Protein AF-A0A950X686-F1 (afdb_monomer_lite)

Sequence (225 aa):
MSQPPNKNPIYPCVETGLWTSIPKPPPKGDLLFTLKAIDSEQSKQVKSANRLTFHAVGCSGRYEQYPDVQQPGPLVARALQSQVTNPAIFGGYASAESASFLYHLGDIVYKEESENVSAAAADPRGKDQAAMYDSQFYQQYASYEREIFSIPGNHDCKFSKNPERSGIDHYLINFCDSNRRISPDNRSNTTRKTMVQPYPYWTLETPVAYFVGLDTNDVNGGLLD

pLDDT: mean 82.69, std 19.79, range [32.47, 98.69]

Foldseek 3Di:
DDDDPDPDPPPPLDPFPDFFDQPDDFDPDALEDECCVVPVPLLVVCQVVVHAAAAEEELLADDPPDPDDDRPNLVVLVVLQVCQVPVPPPPHDPPGHHHQAYEYEAPQHAQDDDPPPPPVPDDPVSQALLLRCQVSPCVSNLSRPHYYAYAHALRQRAQDPRLRNGSSNVCCQQAQDCDFDCGPSNPDHHPHTGHNRSHSWGWYDGSNDIDTHDHQSTNDDRDDD

Secondary structure (DSSP, 8-state):
-PPPPP-----S---TT-B---SSPPPSS--EEEHHHH-HHHHHHHHHHT----EEE-S-SPPTT--SS--HHHHHHHHHHHHHH-TTGGG--TT----SEEEE-S--S-----TTS-TTS--GGGG-HHHHHIIIIIITTTT--SEEEE---TTTS---SSGGG-HHHHHHHHHB-SS----TT-SS-SSPPPPB-SSSSEEEE-SS-EEEE----BSSS----

Radius of gyration: 19.1 Å; chains: 1; bounding box: 43×45×64 Å

Structure (mmCIF, N/CA/C/O backbone):
data_AF-A0A950X686-F1
#
_entry.id   AF-A0A950X686-F1
#
loop_
_atom_site.group_PDB
_atom_site.id
_atom_site.type_symbol
_atom_site.label_atom_id
_atom_site.label_alt_id
_atom_site.label_comp_id
_atom_site.label_asym_id
_atom_site.label_entity_id
_atom_site.label_seq_id
_atom_site.pdbx_PDB_ins_code
_atom_site.Cartn_x
_atom_site.Cartn_y
_atom_site.Cartn_z
_atom_site.occupancy
_atom_site.B_iso_or_equiv
_atom_site.auth_seq_id
_atom_site.auth_comp_id
_atom_site.auth_asym_id
_atom_site.auth_atom_id
_atom_site.pdbx_PDB_model_num
ATOM 1 N N . MET A 1 1 ? -27.422 17.295 -42.901 1.00 39.41 1 MET A N 1
ATOM 2 C CA . MET A 1 1 ? -26.151 16.585 -43.151 1.00 39.41 1 MET A CA 1
ATOM 3 C C . MET A 1 1 ? -25.555 16.258 -41.795 1.00 39.41 1 MET A C 1
ATOM 5 O O . MET A 1 1 ? -25.111 17.166 -41.107 1.00 39.41 1 MET A O 1
ATOM 9 N N . SER A 1 2 ? -25.687 15.010 -41.349 1.00 37.84 2 SER A N 1
ATOM 10 C CA . SER A 1 2 ? -25.135 14.544 -40.075 1.00 37.84 2 SER A CA 1
ATOM 11 C C . SER A 1 2 ? -23.617 14.463 -40.190 1.00 37.84 2 SER A C 1
ATOM 13 O O . SER A 1 2 ? -23.113 13.813 -41.107 1.00 37.84 2 SER A O 1
ATOM 15 N N . GLN A 1 3 ? -22.893 15.117 -39.283 1.00 32.47 3 GLN A N 1
ATOM 16 C CA . GLN A 1 3 ? -21.462 14.864 -39.154 1.00 32.47 3 GLN A CA 1
ATOM 17 C C . GLN A 1 3 ? -21.242 13.390 -38.780 1.00 32.47 3 GLN A C 1
ATOM 19 O O . GLN A 1 3 ? -22.032 12.845 -38.002 1.00 32.47 3 GLN A O 1
ATOM 24 N N . PRO A 1 4 ? -20.222 12.722 -39.344 1.00 37.06 4 PRO A N 1
ATOM 25 C CA . PRO A 1 4 ? -19.895 11.365 -38.939 1.00 37.06 4 PRO A CA 1
ATOM 26 C C . PRO A 1 4 ? -19.499 11.352 -37.453 1.00 37.06 4 PRO A C 1
ATOM 28 O O . PRO A 1 4 ? -18.949 12.342 -36.963 1.00 37.06 4 PRO A O 1
ATOM 31 N N . PRO A 1 5 ? -19.772 10.252 -36.729 1.00 43.62 5 PRO A N 1
ATOM 32 C CA . PRO A 1 5 ? -19.370 10.125 -35.338 1.00 43.62 5 PRO A CA 1
ATOM 33 C C . PRO A 1 5 ? -17.856 10.307 -35.248 1.00 43.62 5 PRO A C 1
ATOM 35 O O . PRO A 1 5 ? -17.091 9.667 -35.975 1.00 43.62 5 PRO A O 1
ATOM 38 N N . ASN A 1 6 ? -17.450 11.230 -34.379 1.00 39.50 6 ASN A N 1
ATOM 39 C CA . ASN A 1 6 ? -16.058 11.507 -34.076 1.00 39.50 6 ASN A CA 1
ATOM 40 C C . ASN A 1 6 ? -15.404 10.173 -33.688 1.00 39.50 6 ASN A C 1
ATOM 42 O O . ASN A 1 6 ? -15.853 9.523 -32.742 1.00 39.50 6 ASN A O 1
ATOM 46 N N . LYS A 1 7 ? -14.408 9.714 -34.456 1.00 40.38 7 LYS A N 1
ATOM 47 C CA . LYS A 1 7 ? -13.617 8.541 -34.072 1.00 40.38 7 LYS A CA 1
ATOM 48 C C . LYS A 1 7 ? -13.007 8.879 -32.718 1.00 40.38 7 LYS A C 1
ATOM 50 O O . LYS A 1 7 ? -12.183 9.788 -32.653 1.00 40.38 7 LYS A O 1
ATOM 55 N N . ASN A 1 8 ? -13.434 8.190 -31.658 1.00 37.62 8 ASN A N 1
ATOM 56 C CA . ASN A 1 8 ? -12.746 8.255 -30.373 1.00 37.62 8 ASN A CA 1
ATOM 57 C C . ASN A 1 8 ? -11.248 8.086 -30.656 1.00 37.62 8 ASN A C 1
ATOM 59 O O . ASN A 1 8 ? -10.892 7.121 -31.347 1.00 37.62 8 ASN A O 1
ATOM 63 N N . PRO A 1 9 ? -10.378 9.006 -30.205 1.00 40.19 9 PRO A N 1
ATOM 64 C CA . PRO A 1 9 ? -8.954 8.757 -30.280 1.00 40.19 9 PRO A CA 1
ATOM 65 C C . PRO A 1 9 ? -8.718 7.448 -29.533 1.00 40.19 9 PRO A C 1
ATOM 67 O O . PRO A 1 9 ? -9.099 7.305 -28.372 1.00 40.19 9 PRO A O 1
ATOM 70 N N . ILE A 1 10 ? -8.184 6.454 -30.239 1.00 40.75 10 ILE A N 1
ATOM 71 C CA . ILE A 1 10 ? -7.703 5.228 -29.619 1.00 40.75 10 ILE A CA 1
ATOM 72 C C . ILE A 1 10 ? -6.577 5.689 -28.700 1.00 40.75 10 ILE A C 1
ATOM 74 O O . ILE A 1 10 ? -5.489 6.019 -29.169 1.00 40.75 10 ILE A O 1
ATOM 78 N N . TYR A 1 11 ? -6.869 5.812 -27.407 1.00 41.03 11 TYR A N 1
ATOM 79 C CA . TYR A 1 11 ? -5.845 6.024 -26.400 1.00 41.03 11 TYR A CA 1
ATOM 80 C C . TYR A 1 11 ? -4.932 4.793 -26.459 1.00 41.03 11 TYR A C 1
ATOM 82 O O . TYR A 1 11 ? -5.431 3.681 -26.284 1.00 41.03 11 TYR A O 1
ATOM 90 N N . PRO A 1 12 ? -3.625 4.938 -26.730 1.00 44.41 12 PRO A N 1
ATOM 91 C CA . PRO A 1 12 ? -2.717 3.806 -26.913 1.00 44.41 12 PRO A CA 1
ATOM 92 C C . PRO A 1 12 ? -2.404 3.048 -25.608 1.00 44.41 12 PRO A C 1
ATOM 94 O O . PRO A 1 12 ? -1.431 2.309 -25.554 1.00 44.41 12 PRO A O 1
ATOM 97 N N . CYS A 1 13 ? -3.224 3.179 -24.562 1.00 47.94 13 CYS A N 1
ATOM 98 C CA . CYS A 1 13 ? -3.052 2.488 -23.284 1.00 47.94 13 CYS A CA 1
ATOM 99 C C . CYS A 1 13 ? -3.442 1.002 -23.330 1.00 47.94 13 CYS A C 1
ATOM 101 O O . CYS A 1 13 ? -3.826 0.459 -22.307 1.00 47.94 13 CYS A O 1
ATOM 103 N N . VAL A 1 14 ? -3.407 0.329 -24.478 1.00 47.22 14 VAL A N 1
ATOM 104 C CA . VAL A 1 14 ? -3.880 -1.060 -24.585 1.00 47.22 14 VAL A CA 1
ATOM 105 C C . VAL A 1 14 ? -2.758 -1.977 -25.038 1.00 47.22 14 VAL A C 1
ATOM 107 O O . VAL A 1 14 ? -2.761 -2.533 -26.131 1.00 47.22 14 VAL A O 1
ATOM 110 N N . GLU A 1 15 ? -1.799 -2.166 -24.138 1.00 53.25 15 GLU A N 1
ATOM 111 C CA . GLU A 1 15 ? -0.989 -3.383 -24.101 1.00 53.25 15 GLU A CA 1
ATOM 112 C C . GLU A 1 15 ? -1.852 -4.536 -23.564 1.00 53.25 15 GLU A C 1
ATOM 114 O O . GLU A 1 15 ? -1.661 -5.000 -22.448 1.00 53.25 15 GLU A O 1
ATOM 119 N N . THR A 1 16 ? -2.887 -4.953 -24.293 1.00 53.47 16 THR A N 1
ATOM 120 C CA . THR A 1 16 ? -3.782 -6.003 -23.786 1.00 53.47 16 THR A CA 1
ATOM 121 C C . THR A 1 16 ? -3.135 -7.377 -23.863 1.00 53.47 16 THR A C 1
ATOM 123 O O . THR A 1 16 ? -2.659 -7.756 -24.936 1.00 53.47 16 THR A O 1
ATOM 126 N N . GLY A 1 17 ? -3.188 -8.145 -22.772 1.00 55.50 17 GLY A N 1
ATOM 127 C CA . GLY A 1 17 ? -2.816 -9.561 -22.762 1.00 55.50 17 GLY A CA 1
ATOM 128 C C . GLY A 1 17 ? -1.312 -9.848 -22.767 1.00 55.50 17 GLY A C 1
ATOM 129 O O . GLY A 1 17 ? -0.909 -10.946 -23.161 1.00 55.50 17 GLY A O 1
ATOM 130 N N . LEU A 1 18 ? -0.465 -8.899 -22.347 1.00 64.38 18 LEU A N 1
ATOM 131 C CA . LEU A 1 18 ? 0.927 -9.228 -22.029 1.00 64.38 18 LEU A CA 1
ATOM 132 C C . LEU A 1 18 ? 1.006 -9.684 -20.574 1.00 64.38 18 LEU A C 1
ATOM 134 O O . LEU A 1 18 ? 0.896 -8.893 -19.638 1.00 64.38 18 LEU A O 1
ATOM 138 N N . TRP A 1 19 ? 1.251 -10.978 -20.407 1.00 73.81 19 TRP A N 1
ATOM 139 C CA . TRP A 1 19 ? 1.585 -11.554 -19.117 1.00 73.81 19 TRP A CA 1
ATOM 140 C C . TRP A 1 19 ? 2.972 -11.089 -18.673 1.00 73.81 19 TRP A C 1
ATOM 142 O O . TRP A 1 19 ? 3.959 -11.304 -19.387 1.00 73.81 19 TRP A O 1
ATOM 152 N N . THR A 1 20 ? 3.068 -10.516 -17.473 1.00 73.44 20 THR A N 1
ATOM 153 C CA . THR A 1 20 ? 4.362 -10.226 -16.852 1.00 73.44 20 THR A CA 1
ATOM 154 C C . THR A 1 20 ? 4.625 -11.148 -15.672 1.00 73.44 20 THR A C 1
ATOM 156 O O . THR A 1 20 ? 3.953 -11.105 -14.642 1.00 73.44 20 THR A O 1
ATOM 159 N N . SER A 1 21 ? 5.656 -11.981 -15.818 1.00 80.81 21 SER A N 1
ATOM 160 C CA . SER A 1 21 ? 6.122 -12.854 -14.745 1.00 80.81 21 SER A CA 1
ATOM 161 C C . SER A 1 21 ? 6.750 -12.047 -13.612 1.00 80.81 21 SER A C 1
ATOM 163 O O . SER A 1 21 ? 7.621 -11.207 -13.843 1.00 80.81 21 SER A O 1
ATOM 165 N N . ILE A 1 22 ? 6.387 -12.380 -12.373 1.00 88.12 22 ILE A N 1
ATOM 166 C CA . ILE A 1 22 ? 7.065 -11.858 -11.185 1.00 88.12 22 ILE A CA 1
ATOM 167 C C . ILE A 1 22 ? 8.494 -12.440 -11.155 1.00 88.12 22 ILE A C 1
ATOM 169 O O . ILE A 1 22 ? 8.662 -13.658 -11.266 1.00 88.12 22 ILE A O 1
ATOM 173 N N . PRO A 1 23 ? 9.546 -11.616 -10.992 1.00 86.94 23 PRO A N 1
ATOM 174 C CA . PRO A 1 23 ? 10.940 -12.032 -11.199 1.00 86.94 23 PRO A CA 1
ATOM 175 C C . PRO A 1 23 ? 11.487 -13.009 -10.145 1.00 86.94 23 PRO A C 1
ATOM 177 O O . PRO A 1 23 ? 12.608 -13.503 -10.274 1.00 86.94 23 PRO A O 1
ATOM 180 N N . LYS A 1 24 ? 10.724 -13.296 -9.088 1.00 87.94 24 LYS A N 1
ATOM 181 C CA . LYS A 1 24 ? 11.083 -14.225 -8.008 1.00 87.94 24 LYS A CA 1
ATOM 182 C C . LYS A 1 24 ? 9.877 -15.104 -7.706 1.00 87.94 24 LYS A C 1
ATOM 184 O O . LYS A 1 24 ? 8.785 -14.551 -7.679 1.00 87.94 24 LYS A O 1
ATOM 189 N N . PRO A 1 25 ? 10.032 -16.413 -7.444 1.00 90.75 25 PRO A N 1
ATOM 190 C CA . PRO A 1 25 ? 8.908 -17.256 -7.044 1.00 90.75 25 PRO A CA 1
ATOM 191 C C . PRO A 1 25 ? 8.329 -16.801 -5.693 1.00 90.75 25 PRO A C 1
ATOM 193 O O . PRO A 1 25 ? 9.053 -16.178 -4.907 1.00 90.75 25 PRO A O 1
ATOM 196 N N . PRO A 1 26 ? 7.062 -17.137 -5.390 1.00 91.62 26 PRO A N 1
ATOM 197 C CA . PRO A 1 26 ? 6.498 -16.882 -4.073 1.00 91.62 26 PRO A CA 1
ATOM 198 C C . PRO A 1 26 ? 7.310 -17.606 -2.987 1.00 91.62 26 PRO A C 1
ATOM 200 O O . PRO A 1 26 ? 7.854 -18.694 -3.234 1.00 91.62 26 PRO A O 1
ATOM 203 N N . PRO A 1 27 ? 7.415 -17.030 -1.776 1.00 91.62 27 PRO A N 1
ATOM 204 C CA . PRO A 1 27 ? 8.026 -17.724 -0.652 1.00 91.62 27 PRO A CA 1
ATOM 205 C C . PRO A 1 27 ? 7.258 -19.013 -0.329 1.00 91.62 27 PRO A C 1
ATOM 207 O O . PRO A 1 27 ? 6.072 -19.155 -0.621 1.00 91.62 27 PRO A O 1
ATOM 210 N N . LYS A 1 28 ? 7.947 -19.980 0.284 1.00 90.50 28 LYS A N 1
ATOM 211 C CA . LYS A 1 28 ? 7.307 -21.221 0.740 1.00 90.50 28 LYS A CA 1
ATOM 212 C C . LYS A 1 28 ? 6.419 -20.934 1.955 1.00 90.50 28 LYS A C 1
ATOM 214 O O . LYS A 1 28 ? 6.881 -20.283 2.889 1.00 90.50 28 LYS A O 1
ATOM 219 N N . GLY A 1 29 ? 5.222 -21.516 1.981 1.00 89.12 29 GLY A N 1
ATOM 220 C CA . GLY A 1 29 ? 4.263 -21.386 3.083 1.00 89.12 29 GLY A CA 1
ATOM 221 C C . GLY A 1 29 ? 3.093 -20.469 2.739 1.00 89.12 29 GLY A C 1
ATOM 222 O O . GLY A 1 29 ? 2.910 -20.094 1.581 1.00 89.12 29 GLY A O 1
ATOM 223 N N . ASP A 1 30 ? 2.296 -20.135 3.751 1.00 89.12 30 ASP A N 1
ATOM 224 C CA . ASP A 1 30 ? 1.116 -19.297 3.567 1.00 89.12 30 ASP A CA 1
ATOM 225 C C . ASP A 1 30 ? 1.532 -17.848 3.305 1.00 89.12 30 ASP A C 1
ATOM 227 O O . ASP A 1 30 ? 2.328 -17.264 4.042 1.00 89.12 30 ASP A O 1
ATOM 231 N N . LEU A 1 31 ? 0.934 -17.228 2.289 1.00 96.06 31 LEU A N 1
ATOM 232 C CA . LEU A 1 31 ? 1.089 -15.798 2.000 1.00 96.06 31 LEU A CA 1
ATOM 233 C C . LEU A 1 31 ? 0.177 -14.953 2.900 1.00 96.06 31 LEU A C 1
ATOM 235 O O . LEU A 1 31 ? -0.429 -13.977 2.456 1.00 96.06 31 LEU A O 1
ATOM 239 N N . LEU A 1 32 ? 0.057 -15.364 4.163 1.00 96.62 32 LEU A N 1
ATOM 240 C CA . LEU A 1 32 ? -0.778 -14.746 5.179 1.00 96.62 32 LEU A CA 1
ATOM 241 C C . LEU A 1 32 ? 0.075 -13.899 6.119 1.00 96.62 32 LEU A C 1
ATOM 243 O O . LEU A 1 32 ? 1.116 -14.326 6.615 1.00 96.62 32 LEU A O 1
ATOM 247 N N . PHE A 1 33 ? -0.411 -12.703 6.417 1.00 95.81 33 PHE A N 1
ATOM 248 C CA . PHE A 1 33 ? 0.120 -11.857 7.474 1.00 95.81 33 PHE A CA 1
ATOM 249 C C . PHE A 1 33 ? -1.034 -11.203 8.233 1.00 95.81 33 PHE A C 1
ATOM 251 O O . PHE A 1 33 ? -2.173 -11.175 7.770 1.00 95.81 33 PHE A O 1
ATOM 258 N N . THR A 1 34 ? -0.766 -10.717 9.444 1.00 98.06 34 THR A N 1
ATOM 259 C CA . THR A 1 34 ? -1.822 -10.214 10.334 1.00 98.06 34 THR A CA 1
ATOM 260 C C . THR A 1 34 ? -1.662 -8.723 10.566 1.00 98.06 34 THR A C 1
ATOM 262 O O . THR A 1 34 ? -0.544 -8.239 10.762 1.00 98.06 34 THR A O 1
ATOM 265 N N . LEU A 1 35 ? -2.777 -7.993 10.656 1.00 98.31 35 LEU A N 1
ATOM 266 C CA . LEU A 1 35 ? -2.755 -6.581 11.039 1.00 98.31 35 LEU A CA 1
ATOM 267 C C . LEU A 1 35 ? -2.050 -6.403 12.385 1.00 98.31 35 LEU A C 1
ATOM 269 O O . LEU A 1 35 ? -1.287 -5.467 12.552 1.00 98.31 35 LEU A O 1
ATOM 273 N N . LYS A 1 36 ? -2.227 -7.343 13.320 1.00 98.31 36 LYS A N 1
ATOM 274 C CA . LYS A 1 36 ? -1.567 -7.321 14.631 1.00 98.31 36 LYS A CA 1
ATOM 275 C C . LYS A 1 36 ? -0.038 -7.308 14.539 1.00 98.31 36 LYS A C 1
ATOM 277 O O . LYS A 1 36 ? 0.599 -6.663 15.368 1.00 98.31 36 LYS A O 1
ATOM 282 N N . ALA A 1 37 ? 0.542 -8.037 13.586 1.00 96.88 37 ALA A N 1
ATOM 283 C CA . ALA A 1 37 ? 1.990 -8.087 13.398 1.00 96.88 37 ALA A CA 1
ATOM 284 C C . ALA A 1 37 ? 2.548 -6.785 12.800 1.00 96.88 37 ALA A C 1
ATOM 286 O O . ALA A 1 37 ? 3.698 -6.443 13.062 1.00 96.88 37 ALA A O 1
ATOM 287 N N . ILE A 1 38 ? 1.739 -6.062 12.019 1.00 96.81 38 ILE A N 1
ATOM 288 C CA . ILE A 1 38 ? 2.142 -4.816 11.351 1.00 96.81 38 ILE A CA 1
ATOM 289 C C . ILE A 1 38 ? 1.859 -3.589 12.222 1.00 96.81 38 ILE A C 1
ATOM 291 O O . ILE A 1 38 ? 2.728 -2.735 12.389 1.00 96.81 38 ILE A O 1
ATOM 295 N N . ASP A 1 39 ? 0.655 -3.534 12.787 1.00 97.44 39 ASP A N 1
ATOM 296 C CA . ASP A 1 39 ? 0.131 -2.468 13.631 1.00 97.44 39 ASP A CA 1
ATOM 297 C C . ASP A 1 39 ? -0.753 -3.068 14.740 1.00 97.44 39 ASP A C 1
ATOM 299 O O . ASP A 1 39 ? -1.972 -3.259 14.628 1.00 97.44 39 ASP A O 1
ATOM 303 N N . SER A 1 40 ? -0.099 -3.407 15.851 1.00 98.06 40 SER A N 1
ATOM 304 C CA . SER A 1 40 ? -0.767 -4.047 16.984 1.00 98.06 40 SER A CA 1
ATOM 305 C C . SER A 1 40 ? -1.797 -3.144 17.667 1.00 98.06 40 SER A C 1
ATOM 307 O O . SER A 1 40 ? -2.753 -3.658 18.251 1.00 98.06 40 SER A O 1
ATOM 309 N N . GLU A 1 41 ? -1.637 -1.821 17.578 1.00 97.44 41 GLU A N 1
ATOM 310 C CA . GLU A 1 41 ? -2.557 -0.863 18.189 1.00 97.44 41 GLU A CA 1
ATOM 311 C C . GLU A 1 41 ? -3.829 -0.737 17.352 1.00 97.44 41 GLU A C 1
ATOM 313 O O . GLU A 1 41 ? -4.925 -0.889 17.896 1.00 97.44 41 GLU A O 1
ATOM 318 N N . GLN A 1 42 ? -3.712 -0.603 16.025 1.00 97.62 42 GLN A N 1
ATOM 319 C CA . GLN A 1 42 ? -4.878 -0.636 15.137 1.00 97.62 42 GLN A CA 1
ATOM 320 C C . GLN A 1 42 ? -5.623 -1.969 15.232 1.00 97.62 42 GLN A C 1
ATOM 322 O O . GLN A 1 42 ? -6.849 -1.988 15.331 1.00 97.62 42 GLN A O 1
ATOM 327 N N . SER A 1 43 ? -4.911 -3.097 15.313 1.00 98.38 43 SER A N 1
ATOM 328 C CA . SER A 1 43 ? -5.555 -4.398 15.526 1.00 98.38 43 SER A CA 1
ATOM 329 C C . SER A 1 43 ? -6.358 -4.460 16.838 1.00 98.38 43 SER A C 1
ATOM 331 O O . SER A 1 43 ? -7.478 -4.975 16.849 1.00 98.38 43 SER A O 1
ATOM 333 N N . LYS A 1 44 ? -5.846 -3.904 17.946 1.00 98.25 44 LYS A N 1
ATOM 334 C CA . LYS A 1 44 ? -6.591 -3.832 19.220 1.00 98.25 44 LYS A CA 1
ATOM 335 C C . LYS A 1 44 ? -7.811 -2.918 19.128 1.00 98.25 44 LYS A C 1
ATOM 337 O O . LYS A 1 44 ? -8.851 -3.262 19.695 1.00 98.25 44 LYS A O 1
ATOM 342 N N . GLN A 1 45 ? -7.693 -1.785 18.434 1.00 96.56 45 GLN A N 1
ATOM 343 C CA . GLN A 1 45 ? -8.794 -0.841 18.230 1.00 96.56 45 GLN A CA 1
ATOM 344 C C . GLN A 1 45 ? -9.930 -1.500 17.443 1.00 96.56 45 GLN A C 1
ATOM 346 O O . GLN A 1 45 ? -11.055 -1.543 17.934 1.00 96.56 45 GLN A O 1
ATOM 351 N N . VAL A 1 46 ? -9.612 -2.133 16.309 1.00 97.69 46 VAL A N 1
ATOM 352 C CA . VAL A 1 46 ? -10.578 -2.872 15.479 1.00 97.69 46 VAL A CA 1
ATOM 353 C C . VAL A 1 46 ? -11.276 -3.970 16.278 1.00 97.69 46 VAL A C 1
ATOM 355 O O . VAL A 1 46 ? -12.499 -4.105 16.233 1.00 97.69 46 VAL A O 1
ATOM 358 N N . LYS A 1 47 ? -10.511 -4.742 17.062 1.00 98.00 47 LYS A N 1
ATOM 359 C CA . LYS A 1 47 ? -11.068 -5.808 17.902 1.00 98.00 47 LYS A CA 1
ATOM 360 C C . LYS A 1 47 ? -12.013 -5.262 18.974 1.00 98.00 47 LYS A C 1
ATOM 362 O O . LYS A 1 47 ? -13.077 -5.831 19.183 1.00 98.00 47 LYS A O 1
ATOM 367 N N . SER A 1 48 ? -11.626 -4.182 19.652 1.00 97.19 48 SER A N 1
ATOM 368 C CA . SER A 1 48 ? -12.425 -3.574 20.726 1.00 97.19 48 SER A CA 1
ATOM 369 C C . SER A 1 48 ? -13.709 -2.936 20.199 1.00 97.19 48 SER A C 1
ATOM 371 O O . SER A 1 48 ? -14.754 -3.057 20.830 1.00 97.19 48 SER A O 1
ATOM 373 N N . ALA A 1 49 ? -13.640 -2.290 19.033 1.00 94.88 49 ALA A N 1
ATOM 374 C CA . ALA A 1 49 ? -14.796 -1.691 18.374 1.00 94.88 49 ALA A CA 1
ATOM 375 C C . ALA A 1 49 ? -15.704 -2.730 17.690 1.00 94.88 49 ALA A C 1
ATOM 377 O O . ALA A 1 49 ? -16.840 -2.409 17.342 1.00 94.88 49 ALA A O 1
ATOM 378 N N . ASN A 1 50 ? -15.202 -3.955 17.472 1.00 96.31 50 ASN A N 1
ATOM 379 C CA . ASN A 1 50 ? -15.804 -4.972 16.603 1.00 96.31 50 ASN A CA 1
ATOM 380 C C . ASN A 1 50 ? -16.205 -4.393 15.232 1.00 96.31 50 ASN A C 1
ATOM 382 O O . ASN A 1 50 ? -17.274 -4.674 14.690 1.00 96.31 50 ASN A O 1
ATOM 386 N N . ARG A 1 51 ? -15.348 -3.515 14.707 1.00 95.00 51 ARG A N 1
ATOM 387 C CA . ARG A 1 51 ? -15.570 -2.746 13.485 1.00 95.00 51 ARG A CA 1
ATOM 388 C C . ARG A 1 51 ? -14.226 -2.395 12.870 1.00 95.00 51 ARG A C 1
ATOM 390 O O . ARG A 1 51 ? -13.276 -2.088 13.582 1.00 95.00 51 ARG A O 1
ATOM 397 N N . LEU A 1 52 ? -14.168 -2.439 11.545 1.00 96.50 52 LEU A N 1
ATOM 398 C CA . LEU A 1 52 ? -13.009 -2.048 10.757 1.00 96.50 52 LEU A CA 1
ATOM 399 C C . LEU A 1 52 ? -13.428 -0.986 9.742 1.00 96.50 52 LEU A C 1
ATOM 401 O O . LEU A 1 52 ? -14.351 -1.212 8.962 1.00 96.50 52 LEU A O 1
ATOM 405 N N . THR A 1 53 ? -12.702 0.127 9.724 1.00 96.50 53 THR A N 1
ATOM 406 C CA . THR A 1 53 ? -12.812 1.172 8.702 1.00 96.50 53 THR A CA 1
ATOM 407 C C . THR A 1 53 ? -11.469 1.278 7.994 1.00 96.50 53 THR A C 1
ATOM 409 O O . THR A 1 53 ? -10.424 1.224 8.638 1.00 96.50 53 THR A O 1
ATOM 412 N N . PHE A 1 54 ? -11.461 1.427 6.675 1.00 98.06 54 PHE A N 1
ATOM 413 C CA . PHE A 1 54 ? -10.237 1.598 5.896 1.00 98.06 54 PHE A CA 1
ATOM 414 C C . PHE A 1 54 ? -10.508 2.501 4.696 1.00 98.06 54 PHE A C 1
ATOM 416 O O . PHE A 1 54 ? -11.643 2.616 4.234 1.00 98.06 54 PHE A O 1
ATOM 423 N N . HIS A 1 55 ? -9.463 3.151 4.198 1.00 98.31 55 HIS A N 1
ATOM 424 C CA . HIS A 1 55 ? -9.526 3.882 2.938 1.00 98.31 55 HIS A CA 1
ATOM 425 C C . HIS A 1 55 ? -9.163 2.961 1.775 1.00 98.31 55 HIS A C 1
ATOM 427 O O . HIS A 1 55 ? -8.365 2.042 1.951 1.00 98.31 55 HIS A O 1
ATOM 433 N N . ALA A 1 56 ? -9.690 3.239 0.584 1.00 97.94 56 ALA A N 1
ATOM 434 C CA . ALA A 1 56 ? -9.299 2.558 -0.645 1.00 97.94 56 ALA A CA 1
ATOM 435 C C . ALA A 1 56 ? -9.068 3.576 -1.767 1.00 97.94 56 ALA A C 1
ATOM 437 O O . ALA A 1 56 ? -9.891 4.468 -1.970 1.00 97.94 56 ALA A O 1
ATOM 438 N N . VAL A 1 57 ? -7.944 3.449 -2.473 1.00 96.69 57 VAL A N 1
ATOM 439 C CA . VAL A 1 57 ? -7.556 4.289 -3.621 1.00 96.69 57 VAL A CA 1
ATOM 440 C C . VAL A 1 57 ? -6.820 3.414 -4.628 1.00 96.69 57 VAL A C 1
ATOM 442 O O . VAL A 1 57 ? -6.112 2.506 -4.224 1.00 96.69 57 VAL A O 1
ATOM 445 N N . GLY A 1 58 ? -6.951 3.689 -5.918 1.00 93.75 58 GLY A N 1
ATOM 446 C CA . GLY A 1 58 ? -6.090 3.150 -6.973 1.00 93.75 58 GLY A CA 1
ATOM 447 C C . GLY A 1 58 ? -5.807 4.244 -7.993 1.00 93.75 58 GLY A C 1
ATOM 448 O O . GLY A 1 58 ? -6.358 5.343 -7.866 1.00 93.75 58 GLY A O 1
ATOM 449 N N . CYS A 1 59 ? -4.961 3.956 -8.980 1.00 90.44 59 CYS A N 1
ATOM 450 C CA . CYS A 1 59 ? -4.631 4.899 -10.053 1.00 90.44 59 CYS A CA 1
ATOM 451 C C . CYS A 1 59 ? -4.160 6.262 -9.510 1.00 90.44 59 CYS A C 1
ATOM 453 O O . CYS A 1 59 ? -4.629 7.319 -9.934 1.00 90.44 59 CYS A O 1
ATOM 455 N N . SER A 1 60 ? -3.285 6.229 -8.499 1.00 90.12 60 SER A N 1
ATOM 456 C CA . SER A 1 60 ? -2.898 7.423 -7.736 1.00 90.12 60 SER A CA 1
ATOM 457 C C . SER A 1 60 ? -1.614 8.082 -8.228 1.00 90.12 60 SER A C 1
ATOM 459 O O . SER A 1 60 ? -1.346 9.229 -7.854 1.00 90.12 60 SER A O 1
ATOM 461 N N . GLY A 1 61 ? -0.826 7.372 -9.039 1.00 82.19 61 GLY A N 1
ATOM 462 C CA . GLY A 1 61 ? 0.372 7.938 -9.630 1.00 82.19 61 GLY A CA 1
ATOM 463 C C . GLY A 1 61 ? 0.055 9.008 -10.685 1.00 82.19 61 GLY A C 1
ATOM 464 O O . GLY A 1 61 ? -1.090 9.275 -11.055 1.00 82.19 61 GLY A O 1
ATOM 465 N N . ARG A 1 62 ? 1.104 9.667 -11.162 1.00 76.38 62 ARG A N 1
ATOM 466 C CA . ARG A 1 62 ? 1.029 10.860 -12.001 1.00 76.38 62 ARG A CA 1
ATOM 467 C C . ARG A 1 62 ? 1.165 10.526 -13.483 1.00 76.38 62 ARG A C 1
ATOM 469 O O . ARG A 1 62 ? 2.200 10.028 -13.907 1.00 76.38 62 ARG A O 1
ATOM 476 N N . TYR A 1 63 ? 0.192 10.972 -14.274 1.00 63.25 63 TYR A N 1
ATOM 477 C CA . TYR A 1 63 ? 0.312 11.087 -15.728 1.00 63.25 63 TYR A CA 1
ATOM 478 C C . TYR A 1 63 ? 0.659 12.532 -16.143 1.00 63.25 63 TYR A C 1
ATOM 480 O O . TYR A 1 63 ? 0.152 13.495 -15.563 1.00 63.25 63 TYR A O 1
ATOM 488 N N . GLU A 1 64 ? 1.533 12.693 -17.138 1.00 57.19 64 GLU A N 1
ATOM 489 C CA . GLU A 1 64 ? 2.272 13.926 -17.474 1.00 57.19 64 GLU A CA 1
ATOM 490 C C . GLU A 1 64 ? 1.415 15.166 -17.820 1.00 57.19 64 GLU A C 1
ATOM 492 O O . GLU A 1 64 ? 1.892 16.298 -17.738 1.00 57.19 64 GLU A O 1
ATOM 497 N N . GLN A 1 65 ? 0.127 14.999 -18.145 1.00 53.94 65 GLN A N 1
ATOM 498 C CA . GLN A 1 65 ? -0.738 16.080 -18.654 1.00 53.94 65 GLN A CA 1
ATOM 499 C C . GLN A 1 65 ? -1.073 17.202 -17.654 1.00 53.94 65 GLN A C 1
ATOM 501 O O . GLN A 1 65 ? -1.724 18.177 -18.028 1.00 53.94 65 GLN A O 1
ATOM 506 N N . TYR A 1 66 ? -0.597 17.122 -16.412 1.00 52.47 66 TYR A N 1
ATOM 507 C CA . TYR A 1 66 ? -0.752 18.182 -15.417 1.00 52.47 66 TYR A CA 1
ATOM 508 C C . TYR A 1 66 ? 0.633 18.675 -14.966 1.00 52.47 66 TYR A C 1
ATOM 510 O O . TYR A 1 66 ? 1.194 18.140 -14.005 1.00 52.47 66 TYR A O 1
ATOM 518 N N . PRO A 1 67 ? 1.257 19.644 -15.662 1.00 49.91 67 PRO A N 1
ATOM 519 C CA . PRO A 1 67 ? 2.552 20.187 -15.254 1.00 49.91 67 PRO A CA 1
ATOM 520 C C . PRO A 1 67 ? 2.459 21.153 -14.065 1.00 49.91 67 PRO A C 1
ATOM 522 O O . PRO A 1 67 ? 3.392 21.175 -13.272 1.00 49.91 67 PRO A O 1
ATOM 525 N N . ASP A 1 68 ? 1.335 21.849 -13.860 1.00 52.16 68 ASP A N 1
ATOM 526 C CA . ASP A 1 68 ? 1.200 22.855 -12.803 1.00 52.16 68 ASP A CA 1
ATOM 527 C C . ASP A 1 68 ? -0.198 22.874 -12.161 1.00 52.16 68 ASP A C 1
ATOM 529 O O . ASP A 1 68 ? -1.215 22.689 -12.823 1.00 52.16 68 ASP A O 1
ATOM 533 N N . VAL A 1 69 ? -0.206 23.201 -10.862 1.00 46.00 69 VAL A N 1
ATOM 534 C CA . VAL A 1 69 ? -1.347 23.515 -9.976 1.00 46.00 69 VAL A CA 1
ATOM 535 C C . VAL A 1 69 ? -2.111 22.312 -9.382 1.00 46.00 69 VAL A C 1
ATOM 537 O O . VAL A 1 69 ? -3.014 21.751 -9.980 1.00 46.00 69 VAL A O 1
ATOM 540 N N . GLN A 1 70 ? -1.775 21.972 -8.128 1.00 57.00 70 GLN A N 1
ATOM 541 C CA . GLN A 1 70 ? -2.516 21.062 -7.232 1.00 57.00 70 GLN A CA 1
ATOM 542 C C . GLN A 1 70 ? -2.916 19.709 -7.845 1.00 57.00 70 GLN A C 1
ATOM 544 O O . GLN A 1 70 ? -4.079 19.443 -8.136 1.00 57.00 70 GLN A O 1
ATOM 549 N N . GLN A 1 71 ? -1.928 18.825 -7.966 1.00 73.00 71 GLN A N 1
ATOM 550 C CA . GLN A 1 71 ? -2.120 17.449 -8.419 1.00 73.00 71 GLN A CA 1
ATOM 551 C C . GLN A 1 71 ? -3.232 16.738 -7.609 1.00 73.00 71 GLN A C 1
ATOM 553 O O . GLN A 1 71 ? -3.225 16.828 -6.371 1.00 73.00 71 GLN A O 1
ATOM 558 N N . PRO A 1 72 ? -4.160 16.008 -8.263 1.00 83.31 72 PRO A N 1
ATOM 559 C CA . PRO A 1 72 ? -5.218 15.273 -7.573 1.00 83.31 72 PRO A CA 1
ATOM 560 C C . PRO A 1 72 ? -4.691 14.283 -6.527 1.00 83.31 72 PRO A C 1
ATOM 562 O O . PRO A 1 72 ? -5.242 14.222 -5.434 1.00 83.31 72 PRO A O 1
ATOM 565 N N . GLY A 1 73 ? -3.589 13.576 -6.802 1.00 87.88 73 GLY A N 1
ATOM 566 C CA . GLY A 1 73 ? -3.003 12.588 -5.883 1.00 87.88 73 GLY A CA 1
ATOM 567 C C . GLY A 1 73 ? -2.651 13.161 -4.497 1.00 87.88 73 GLY A C 1
ATOM 568 O O . GLY A 1 73 ? -3.236 12.736 -3.499 1.00 87.88 73 GLY A O 1
ATOM 569 N N . PRO A 1 74 ? -1.787 14.190 -4.389 1.00 89.25 74 PRO A N 1
ATOM 570 C CA . PRO A 1 74 ? -1.491 14.866 -3.123 1.00 89.25 74 PRO A CA 1
ATOM 571 C C . PRO A 1 74 ? -2.697 15.550 -2.460 1.00 89.25 74 PRO A C 1
ATOM 573 O O . PRO A 1 74 ? -2.709 15.726 -1.240 1.00 89.25 74 PRO A O 1
ATOM 576 N N . LEU A 1 75 ? -3.707 15.982 -3.226 1.00 90.75 75 LEU A N 1
ATOM 577 C CA . LEU A 1 75 ? -4.966 16.491 -2.663 1.00 90.75 75 LEU A CA 1
ATOM 578 C C . LEU A 1 75 ? -5.768 15.367 -1.999 1.00 90.75 75 LEU A C 1
ATOM 580 O O . LEU A 1 75 ? -6.191 15.520 -0.852 1.00 90.75 75 LEU A O 1
ATOM 584 N N . VAL A 1 76 ? -5.924 14.235 -2.688 1.00 93.81 76 VAL A N 1
ATOM 585 C CA . VAL A 1 76 ? -6.590 13.037 -2.168 1.00 93.81 76 VAL A CA 1
ATOM 586 C C . VAL A 1 76 ? -5.848 12.524 -0.937 1.00 93.81 76 VAL A C 1
ATOM 588 O O . VAL A 1 76 ? -6.470 12.360 0.104 1.00 93.81 76 VAL A O 1
ATOM 591 N N . ALA A 1 77 ? -4.522 12.369 -0.985 1.00 95.12 77 ALA A N 1
ATOM 592 C CA . ALA A 1 77 ? -3.734 11.906 0.159 1.00 95.12 77 ALA A CA 1
ATOM 593 C C . ALA A 1 77 ? -3.901 12.804 1.404 1.00 95.12 77 ALA A C 1
ATOM 595 O O . ALA A 1 77 ? -4.076 12.303 2.518 1.00 95.12 77 ALA A O 1
ATOM 596 N N . ARG A 1 78 ? -3.937 14.134 1.226 1.00 95.25 78 ARG A N 1
ATOM 597 C CA . ARG A 1 78 ? -4.237 15.083 2.316 1.00 95.25 78 ARG A CA 1
ATOM 598 C C . ARG A 1 78 ? -5.671 14.968 2.829 1.00 95.25 78 ARG A C 1
ATOM 600 O O . ARG A 1 78 ? -5.886 15.088 4.037 1.00 95.25 78 ARG A O 1
ATOM 607 N N . ALA A 1 79 ? -6.643 14.744 1.947 1.00 96.06 79 ALA A N 1
ATOM 608 C CA . ALA A 1 79 ? -8.028 14.517 2.346 1.00 96.06 79 ALA A CA 1
ATOM 609 C C . ALA A 1 79 ? -8.168 13.224 3.165 1.00 96.06 79 ALA A C 1
ATOM 611 O O . ALA A 1 79 ? -8.766 13.258 4.240 1.00 96.06 79 ALA A O 1
ATOM 612 N N . LEU A 1 80 ? -7.524 12.134 2.732 1.00 97.75 80 LEU A N 1
ATOM 613 C CA . LEU A 1 80 ? -7.475 10.872 3.473 1.00 97.75 80 LEU A CA 1
ATOM 614 C C . LEU A 1 80 ? -6.858 11.068 4.861 1.00 97.75 80 LEU A C 1
ATOM 616 O O . LEU A 1 80 ? -7.419 10.606 5.850 1.00 97.75 80 LEU A O 1
ATOM 620 N N . GLN A 1 81 ? -5.740 11.795 4.972 1.00 97.75 81 GLN A N 1
ATOM 621 C CA . GLN A 1 81 ? -5.161 12.098 6.285 1.00 97.75 81 GLN A CA 1
ATOM 622 C C . GLN A 1 81 ? -6.109 12.946 7.146 1.00 97.75 81 GLN A C 1
ATOM 624 O O . GLN A 1 81 ? -6.253 12.701 8.340 1.00 97.75 81 GLN A O 1
ATOM 629 N N . SER A 1 82 ? -6.804 13.915 6.550 1.00 97.75 82 SER A N 1
ATOM 630 C CA . SER A 1 82 ? -7.786 14.727 7.278 1.00 97.75 82 SER A CA 1
ATOM 631 C C . SER A 1 82 ? -8.932 13.869 7.826 1.00 97.75 82 SER A C 1
ATOM 633 O O . SER A 1 82 ? -9.377 14.113 8.943 1.00 97.75 82 SER A O 1
ATOM 635 N N . GLN A 1 83 ? -9.364 12.838 7.093 1.00 97.06 83 GLN A N 1
ATOM 636 C CA . GLN A 1 83 ? -10.348 11.853 7.559 1.00 97.06 83 GLN A CA 1
ATOM 637 C C . GLN A 1 83 ? -9.790 10.912 8.635 1.00 97.06 83 GLN A C 1
ATOM 639 O O . GLN A 1 83 ? -10.528 10.506 9.528 1.00 97.06 83 GLN A O 1
ATOM 644 N N . VAL A 1 84 ? -8.489 10.598 8.614 1.00 97.06 84 VAL A N 1
ATOM 645 C CA . VAL A 1 84 ? -7.845 9.871 9.720 1.00 97.06 84 VAL A CA 1
ATOM 646 C C . VAL A 1 84 ? -7.941 10.675 11.021 1.00 97.06 84 VAL A C 1
ATOM 648 O O . VAL A 1 84 ? -8.276 10.103 12.058 1.00 97.06 84 VAL A O 1
ATOM 651 N N . THR A 1 85 ? -7.689 11.986 10.984 1.00 96.75 85 THR A N 1
ATOM 652 C CA . THR A 1 85 ? -7.746 12.852 12.176 1.00 96.75 85 THR A CA 1
ATOM 653 C C . THR A 1 85 ? -9.175 13.258 12.561 1.00 96.75 85 THR A C 1
ATOM 655 O O . THR A 1 85 ? -9.483 13.372 13.744 1.00 96.75 85 THR A O 1
ATOM 658 N N . ASN A 1 86 ? -10.050 13.484 11.580 1.00 96.75 86 ASN A N 1
ATOM 659 C CA . ASN A 1 86 ? -11.434 13.911 11.768 1.00 96.75 86 ASN A CA 1
ATOM 660 C C . ASN A 1 86 ? -12.365 13.137 10.813 1.00 96.75 86 ASN A C 1
ATOM 662 O O . ASN A 1 86 ? -12.681 13.636 9.733 1.00 96.75 86 ASN A O 1
ATOM 666 N N . PRO A 1 87 ? -12.837 11.937 11.186 1.00 95.75 87 PRO A N 1
ATOM 667 C CA . PRO A 1 87 ? -13.594 11.064 10.283 1.00 95.75 87 PRO A CA 1
ATOM 668 C C . PRO A 1 87 ? -14.965 11.617 9.864 1.00 95.75 87 PRO A C 1
ATOM 670 O O . PRO A 1 87 ? -15.531 11.159 8.874 1.00 95.75 87 PRO A O 1
ATOM 673 N N . ALA A 1 88 ? -15.491 12.626 10.565 1.00 95.19 88 ALA A N 1
ATOM 674 C CA . ALA A 1 88 ? -16.739 13.299 10.206 1.00 95.19 88 ALA A CA 1
ATOM 675 C C . ALA A 1 88 ? -16.564 14.392 9.123 1.00 95.19 88 ALA A C 1
ATOM 677 O O . ALA A 1 88 ? -17.540 14.997 8.678 1.00 95.19 88 ALA A O 1
ATOM 678 N N . ILE A 1 89 ? -15.332 14.688 8.691 1.00 95.88 89 ILE A N 1
ATOM 679 C CA . ILE A 1 89 ? -15.079 15.689 7.645 1.00 95.88 89 ILE A CA 1
ATOM 680 C C . ILE A 1 89 ? -15.530 15.191 6.259 1.00 95.88 89 ILE A C 1
ATOM 682 O O . ILE A 1 89 ? -15.728 13.998 6.038 1.00 95.88 89 ILE A O 1
ATOM 686 N N . PHE A 1 90 ? -15.714 16.119 5.313 1.00 93.94 90 PHE A N 1
ATOM 687 C CA . PHE A 1 90 ? -16.134 15.842 3.928 1.00 93.94 90 PHE A CA 1
ATOM 688 C C . PHE A 1 90 ? -17.447 15.048 3.807 1.00 93.94 90 PHE A C 1
ATOM 690 O O . PHE A 1 90 ? -17.627 14.269 2.876 1.00 93.94 90 PHE A O 1
ATOM 697 N N . GLY A 1 91 ? -18.380 15.267 4.738 1.00 92.00 91 GLY A N 1
ATOM 698 C CA . GLY A 1 91 ? -19.684 14.599 4.742 1.00 92.00 91 GLY A CA 1
ATOM 699 C C . GLY A 1 91 ? -19.706 13.265 5.491 1.00 92.00 91 GLY A C 1
ATOM 700 O O . GLY A 1 91 ? -20.684 12.530 5.375 1.00 92.00 91 GLY A O 1
ATOM 701 N N . GLY A 1 92 ? -18.661 12.949 6.264 1.00 89.56 92 GLY A N 1
ATOM 702 C CA . GLY A 1 92 ? -18.681 11.822 7.190 1.00 89.56 92 GLY A CA 1
ATOM 703 C C . GLY A 1 92 ? -19.767 11.978 8.262 1.00 89.56 92 GLY A C 1
ATOM 704 O O . GLY A 1 92 ? -20.038 13.071 8.759 1.00 89.56 92 GLY A O 1
ATOM 705 N N . TYR A 1 93 ? -20.405 10.868 8.632 1.00 90.31 93 TYR A N 1
ATOM 706 C CA . TYR A 1 93 ? -21.393 10.855 9.711 1.00 90.31 93 TYR A CA 1
ATOM 707 C C . TYR A 1 93 ? -20.738 11.125 11.071 1.00 90.31 93 TYR A C 1
ATOM 709 O O . TYR A 1 93 ? -19.562 10.836 11.275 1.00 90.31 93 TYR A O 1
ATOM 717 N N . ALA A 1 94 ? -21.520 11.584 12.052 1.00 89.75 94 ALA A N 1
ATOM 718 C CA . ALA A 1 94 ? -21.038 11.759 13.428 1.00 89.75 94 ALA A CA 1
ATOM 719 C C . ALA A 1 94 ? -20.524 10.449 14.067 1.00 89.75 94 ALA A C 1
ATOM 721 O O . ALA A 1 94 ? -19.731 10.487 15.000 1.00 89.75 94 ALA A O 1
ATOM 722 N N . SER A 1 95 ? -20.974 9.297 13.560 1.00 89.81 95 SER A N 1
ATOM 723 C CA . SER A 1 95 ? -20.530 7.960 13.966 1.00 89.81 95 SER A CA 1
ATOM 724 C C . SER A 1 95 ? -19.365 7.410 13.135 1.00 89.81 95 SER A C 1
ATOM 726 O O . SER A 1 95 ? -19.023 6.238 13.293 1.00 89.81 95 SER A O 1
ATOM 728 N N . ALA A 1 96 ? -18.799 8.196 12.213 1.00 91.00 96 ALA A N 1
ATOM 729 C CA . ALA A 1 96 ? -17.652 7.775 11.423 1.00 91.00 96 ALA A CA 1
ATOM 730 C C . ALA A 1 96 ? -16.423 7.582 12.322 1.00 91.00 96 ALA A C 1
ATOM 732 O O . ALA A 1 96 ? -16.187 8.350 13.254 1.00 91.00 96 ALA A O 1
ATOM 733 N N . GLU A 1 97 ? -15.624 6.565 12.016 1.00 92.62 97 GLU A N 1
ATOM 734 C CA . GLU A 1 97 ? -14.377 6.270 12.719 1.00 92.62 97 GLU A CA 1
ATOM 735 C C . GLU A 1 97 ? -13.179 6.449 11.800 1.00 92.62 97 GLU A C 1
ATOM 737 O O . GLU A 1 97 ? -13.283 6.277 10.584 1.00 92.62 97 GLU A O 1
ATOM 742 N N . SER A 1 98 ? -12.030 6.771 12.391 1.00 95.75 98 SER A N 1
ATOM 743 C CA . SER A 1 98 ? -10.771 6.873 11.665 1.00 95.75 98 SER A CA 1
ATOM 744 C C . SER A 1 98 ? -10.441 5.561 10.955 1.00 95.75 98 SER A C 1
ATOM 746 O O . SER A 1 98 ? -10.588 4.477 11.521 1.00 95.75 98 SER A O 1
ATOM 748 N N . ALA A 1 99 ? -9.928 5.661 9.729 1.00 97.50 99 ALA A N 1
ATOM 749 C CA . ALA A 1 99 ? -9.416 4.503 9.011 1.00 97.50 99 ALA A CA 1
ATOM 750 C C . ALA A 1 99 ? -8.251 3.843 9.773 1.00 97.50 99 ALA A C 1
ATOM 752 O O . ALA A 1 99 ? -7.367 4.526 10.301 1.00 97.50 99 ALA A O 1
ATOM 753 N N . SER A 1 100 ? -8.233 2.511 9.786 1.00 98.06 100 SER A N 1
ATOM 754 C CA . SER A 1 100 ? -7.155 1.706 10.364 1.00 98.06 100 SER A CA 1
ATOM 755 C C . SER A 1 100 ? -5.962 1.561 9.422 1.00 98.06 100 SER A C 1
ATOM 757 O O . SER A 1 100 ? -4.826 1.479 9.875 1.00 98.06 100 SER A O 1
ATOM 759 N N . PHE A 1 101 ? -6.207 1.557 8.112 1.00 98.69 101 PHE A N 1
ATOM 760 C CA . PHE A 1 101 ? -5.190 1.509 7.061 1.00 98.69 101 PHE A CA 1
ATOM 761 C C . PHE A 1 101 ? -5.742 2.072 5.743 1.00 98.69 101 PHE A C 1
ATOM 763 O O . PHE A 1 101 ? -6.938 2.348 5.616 1.00 98.69 101 PHE A O 1
ATOM 770 N N . LEU A 1 102 ? -4.860 2.265 4.763 1.00 98.69 102 LEU A N 1
ATOM 771 C CA . LEU A 1 102 ? -5.207 2.457 3.353 1.00 98.69 102 LEU A CA 1
ATOM 772 C C . LEU A 1 102 ? -4.945 1.155 2.590 1.00 98.69 102 LEU A C 1
ATOM 774 O O . LEU A 1 102 ? -3.880 0.561 2.741 1.00 98.69 102 LEU A O 1
ATOM 778 N N . TYR A 1 103 ? -5.897 0.733 1.762 1.00 98.56 103 TYR A N 1
ATOM 779 C CA . TYR A 1 103 ? -5.709 -0.327 0.781 1.00 98.56 103 TYR A CA 1
ATOM 780 C C . TYR A 1 103 ? -5.576 0.276 -0.623 1.00 98.56 103 TYR A C 1
ATOM 782 O O . TYR A 1 103 ? -6.534 0.816 -1.175 1.00 98.56 103 TYR A O 1
ATOM 790 N N . HIS A 1 104 ? -4.370 0.219 -1.183 1.00 98.00 104 HIS A N 1
ATOM 791 C CA . HIS A 1 104 ? -4.047 0.752 -2.497 1.00 98.00 104 HIS A CA 1
ATOM 792 C C . HIS A 1 104 ? -4.243 -0.302 -3.597 1.00 98.00 104 HIS A C 1
ATOM 794 O O . HIS A 1 104 ? -3.513 -1.290 -3.677 1.00 98.00 104 HIS A O 1
ATOM 800 N N . LEU A 1 105 ? -5.202 -0.064 -4.482 1.00 96.44 105 LEU A N 1
ATOM 801 C CA . LEU A 1 105 ? -5.688 -0.968 -5.526 1.00 96.44 105 LEU A CA 1
ATOM 802 C C . LEU A 1 105 ? -4.833 -0.921 -6.807 1.00 96.44 105 LEU A C 1
ATOM 804 O O . LEU A 1 105 ? -5.372 -1.001 -7.905 1.00 96.44 105 LEU A O 1
ATOM 808 N N . GLY A 1 106 ? -3.517 -0.755 -6.663 1.00 93.19 106 GLY A N 1
ATOM 809 C CA . GLY A 1 106 ? -2.586 -0.689 -7.790 1.00 93.19 106 GLY A CA 1
ATOM 810 C C . GLY A 1 106 ? -2.528 0.649 -8.526 1.00 93.19 106 GLY A C 1
ATOM 811 O O . GLY A 1 106 ? -3.219 1.612 -8.178 1.00 93.19 106 GLY A O 1
ATOM 812 N N . ASP A 1 107 ? -1.638 0.694 -9.513 1.00 91.00 107 ASP A N 1
ATOM 813 C CA . ASP A 1 107 ? -1.207 1.877 -10.255 1.00 91.00 107 ASP A CA 1
ATOM 814 C C . ASP A 1 107 ? -0.726 2.977 -9.303 1.00 91.00 107 ASP A C 1
ATOM 816 O O . ASP A 1 107 ? -1.218 4.114 -9.275 1.00 91.00 107 ASP A O 1
ATOM 820 N N . ILE A 1 108 ? 0.220 2.578 -8.450 1.00 93.38 108 ILE A N 1
ATOM 821 C CA . ILE A 1 108 ? 0.842 3.439 -7.439 1.00 93.38 108 ILE A CA 1
ATOM 822 C C . ILE A 1 108 ? 1.732 4.467 -8.125 1.00 93.38 108 ILE A C 1
ATOM 824 O O . ILE A 1 108 ? 1.729 5.644 -7.768 1.00 93.38 108 ILE A O 1
ATOM 828 N N . VAL A 1 109 ? 2.488 4.010 -9.120 1.00 88.38 109 VAL A N 1
ATOM 829 C CA . VAL A 1 109 ? 3.353 4.846 -9.940 1.00 88.38 109 VAL A CA 1
ATOM 830 C C . VAL A 1 109 ? 2.930 4.718 -11.394 1.00 88.38 109 VAL A C 1
ATOM 832 O O . VAL A 1 109 ? 2.919 3.626 -11.953 1.00 88.38 109 VAL A O 1
ATOM 835 N N . TYR A 1 110 ? 2.653 5.845 -12.046 1.00 81.50 110 TYR A N 1
ATOM 836 C CA . TYR A 1 110 ? 2.476 5.865 -13.495 1.00 81.50 110 TYR A CA 1
ATOM 837 C C . TYR A 1 110 ? 3.824 6.091 -14.163 1.00 81.50 110 TYR A C 1
ATOM 839 O O . TYR A 1 110 ? 4.414 7.172 -14.099 1.00 81.50 110 TYR A O 1
ATOM 847 N N . LYS A 1 111 ? 4.298 5.036 -14.823 1.00 68.06 111 LYS A N 1
ATOM 848 C CA . LYS A 1 111 ? 5.408 5.106 -15.765 1.00 68.06 111 LYS A CA 1
ATOM 849 C C . LYS A 1 111 ? 4.956 5.763 -17.069 1.00 68.06 111 LYS A C 1
ATOM 851 O O . LYS A 1 111 ? 3.900 5.430 -17.607 1.00 68.06 111 LYS A O 1
ATOM 856 N N . GLU A 1 112 ? 5.791 6.640 -17.609 1.00 61.75 112 GLU A N 1
ATOM 857 C CA . GLU A 1 112 ? 5.643 7.124 -18.978 1.00 61.75 112 GLU A CA 1
ATOM 858 C C . GLU A 1 112 ? 6.237 6.118 -19.963 1.00 61.75 112 GLU A C 1
ATOM 860 O O . GLU A 1 112 ? 7.406 5.742 -19.888 1.00 61.75 112 GLU A O 1
ATOM 865 N N . GLU A 1 113 ? 5.386 5.638 -20.864 1.00 53.34 113 GLU A N 1
ATOM 866 C CA . GLU 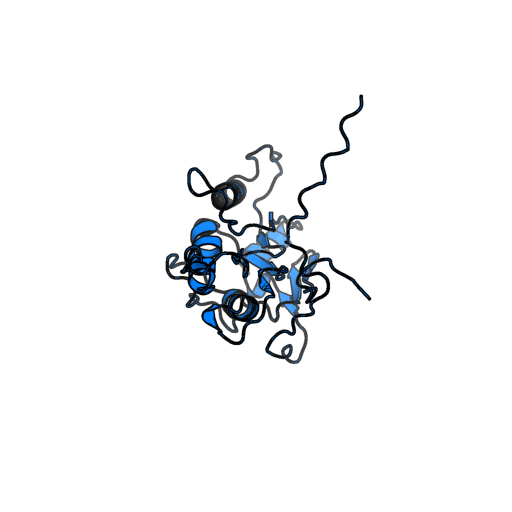A 1 113 ? 5.606 4.424 -21.658 1.00 53.34 113 GLU A CA 1
ATOM 867 C C . GLU A 1 113 ? 5.803 4.686 -23.151 1.00 53.34 113 GLU A C 1
ATOM 869 O O . GLU A 1 113 ? 5.947 3.750 -23.931 1.00 53.34 113 GLU A O 1
ATOM 874 N N . SER A 1 114 ? 5.775 5.930 -23.619 1.00 45.09 114 SER A N 1
ATOM 875 C CA . SER A 1 114 ? 5.695 6.143 -25.061 1.00 45.09 114 SER A CA 1
ATOM 876 C C . SER A 1 114 ? 7.033 5.889 -25.769 1.00 45.09 114 SER A C 1
ATOM 878 O O . SER A 1 114 ? 7.869 6.784 -25.885 1.00 45.09 114 SER A O 1
ATOM 880 N N . GLU A 1 115 ? 7.184 4.700 -26.354 1.00 40.53 115 GLU A N 1
ATOM 881 C CA . GLU A 1 115 ? 8.220 4.389 -27.355 1.00 40.53 115 GLU A CA 1
ATOM 882 C C . GLU A 1 115 ? 8.074 5.233 -28.643 1.00 40.53 115 GLU A C 1
ATOM 884 O O . GLU A 1 115 ? 9.019 5.372 -29.415 1.00 40.53 115 GLU A O 1
ATOM 889 N N . ASN A 1 116 ? 6.901 5.846 -28.856 1.00 41.12 116 ASN A N 1
ATOM 890 C CA . ASN A 1 116 ? 6.586 6.711 -30.002 1.00 41.12 116 ASN A CA 1
ATOM 891 C C . ASN A 1 116 ? 6.853 8.207 -29.763 1.00 41.12 116 ASN A C 1
ATOM 893 O O . ASN A 1 116 ? 6.576 9.030 -30.639 1.00 41.12 116 ASN A O 1
ATOM 897 N N . VAL A 1 117 ? 7.382 8.587 -28.600 1.00 44.19 117 VAL A N 1
ATOM 898 C CA . VAL A 1 117 ? 7.847 9.956 -28.377 1.00 44.19 117 VAL A CA 1
ATOM 899 C C . VAL A 1 117 ? 9.306 10.009 -28.802 1.00 44.19 117 VAL A C 1
ATOM 901 O O . VAL A 1 117 ? 10.160 9.322 -28.246 1.00 44.19 117 VAL A O 1
ATOM 904 N N . SER A 1 118 ? 9.573 10.786 -29.858 1.00 38.88 118 SER A N 1
ATOM 905 C CA . SER A 1 118 ? 10.916 10.993 -30.407 1.00 38.88 118 SER A CA 1
ATOM 906 C C . SER A 1 118 ? 11.936 11.179 -29.282 1.00 38.88 118 SER A C 1
ATOM 908 O O . SER A 1 118 ? 11.632 11.847 -28.296 1.00 38.88 118 SER A O 1
ATOM 910 N N . ALA A 1 119 ? 13.149 10.648 -29.435 1.00 43.03 119 ALA A N 1
ATOM 911 C CA . ALA A 1 119 ? 14.209 10.701 -28.420 1.00 43.03 119 ALA A CA 1
ATOM 912 C C . 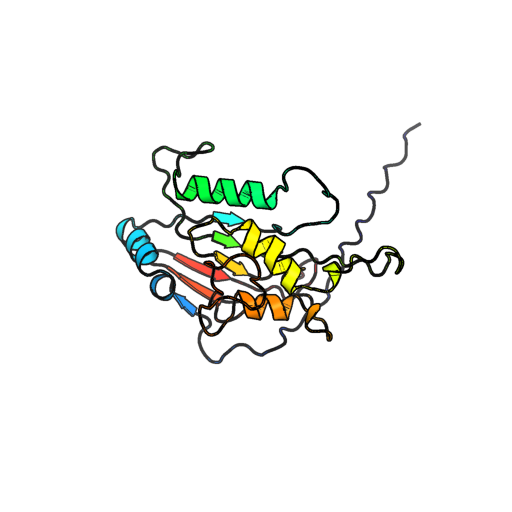ALA A 1 119 ? 14.510 12.113 -27.855 1.00 43.03 119 ALA A C 1
ATOM 914 O O . ALA A 1 119 ? 15.155 12.225 -26.816 1.00 43.03 119 ALA A O 1
ATOM 915 N N . ALA A 1 120 ? 14.032 13.176 -28.511 1.00 37.03 120 ALA A N 1
ATOM 916 C CA . ALA A 1 120 ? 14.103 14.567 -28.068 1.00 37.03 120 ALA A CA 1
ATOM 917 C C . ALA A 1 120 ? 13.055 14.972 -27.003 1.00 37.03 120 ALA A C 1
ATOM 919 O O . ALA A 1 120 ? 13.208 16.025 -26.394 1.00 37.03 120 ALA A O 1
ATOM 920 N N . ALA A 1 121 ? 12.016 14.163 -26.772 1.00 41.00 121 ALA A N 1
ATOM 921 C CA . ALA A 1 121 ? 10.928 14.410 -25.817 1.00 41.00 121 ALA A CA 1
ATOM 922 C C . ALA A 1 121 ? 10.764 13.278 -24.780 1.00 41.00 121 ALA A C 1
ATOM 924 O O . ALA A 1 121 ? 9.778 13.236 -24.058 1.00 41.00 121 ALA A O 1
ATOM 925 N N . ALA A 1 122 ? 11.732 12.361 -24.690 1.00 46.25 122 ALA A N 1
ATOM 926 C CA . ALA A 1 122 ? 11.767 11.366 -23.626 1.00 46.25 122 ALA A CA 1
ATOM 927 C C . ALA A 1 122 ? 11.962 12.058 -22.268 1.00 46.25 122 ALA A C 1
ATOM 929 O O . ALA A 1 122 ? 13.016 12.663 -22.056 1.00 46.25 122 ALA A O 1
ATOM 930 N N . ASP A 1 123 ? 11.009 11.923 -21.341 1.00 43.50 123 ASP A N 1
ATOM 931 C CA . ASP A 1 123 ? 11.228 12.326 -19.954 1.00 43.50 123 ASP A CA 1
ATOM 932 C C . ASP A 1 123 ? 12.402 11.502 -19.384 1.00 43.50 123 ASP A C 1
ATOM 934 O O . ASP A 1 123 ? 12.328 10.267 -19.308 1.00 43.50 123 ASP A O 1
ATOM 938 N N . PRO A 1 124 ? 13.525 12.126 -18.983 1.00 48.41 124 PRO A N 1
ATOM 939 C CA . PRO A 1 124 ? 14.600 11.407 -18.311 1.00 48.41 124 PRO A CA 1
ATOM 940 C C . PRO A 1 124 ? 14.139 10.718 -17.010 1.00 48.41 124 PRO A C 1
ATOM 942 O O . PRO A 1 124 ? 14.786 9.755 -16.604 1.00 48.41 124 PRO A O 1
ATOM 945 N N . ARG A 1 125 ? 13.018 11.140 -16.397 1.00 46.34 125 ARG A N 1
ATOM 946 C CA . ARG A 1 125 ? 12.402 10.534 -15.198 1.00 46.34 125 ARG A CA 1
ATOM 947 C C . ARG A 1 125 ? 11.566 9.293 -15.510 1.00 46.34 125 ARG A C 1
ATOM 949 O O . ARG A 1 125 ? 11.500 8.418 -14.656 1.00 46.34 125 ARG A O 1
ATOM 956 N N . GLY A 1 126 ? 11.063 9.143 -16.745 1.00 52.59 126 GLY A N 1
ATOM 957 C CA . GLY A 1 126 ? 10.441 7.924 -17.311 1.00 52.59 126 GLY A CA 1
ATOM 958 C C . GLY A 1 126 ? 11.290 6.647 -17.179 1.00 52.59 126 GLY A C 1
ATOM 959 O O . GLY A 1 126 ? 10.832 5.531 -17.431 1.00 52.59 126 GLY A O 1
ATOM 960 N N . LYS A 1 127 ? 12.559 6.822 -16.796 1.00 61.88 127 LYS A N 1
ATOM 961 C CA . LYS A 1 127 ? 13.600 5.802 -16.693 1.00 61.88 127 LYS A CA 1
ATOM 962 C C . LYS A 1 127 ? 14.006 5.467 -15.253 1.00 61.88 127 LYS A C 1
ATOM 964 O O . LYS A 1 127 ? 14.769 4.521 -15.106 1.00 61.88 127 LYS A O 1
ATOM 969 N N . ASP A 1 128 ? 13.551 6.226 -14.252 1.00 81.06 128 ASP A N 1
ATOM 970 C CA . ASP A 1 128 ? 13.936 6.070 -12.840 1.00 81.06 128 ASP A CA 1
ATOM 971 C C . ASP A 1 128 ? 12.684 5.803 -11.990 1.00 81.06 128 ASP A C 1
ATOM 973 O O . ASP A 1 128 ? 12.065 6.715 -11.436 1.00 81.06 128 ASP A O 1
ATOM 977 N N . GLN A 1 129 ? 12.301 4.529 -11.901 1.00 86.62 129 GLN A N 1
ATOM 978 C CA . GLN A 1 129 ? 11.179 4.072 -11.080 1.00 86.62 129 GLN A CA 1
ATOM 979 C C . GLN A 1 129 ? 11.353 4.449 -9.603 1.00 86.62 129 GLN A C 1
ATOM 981 O O . GLN A 1 129 ? 10.371 4.779 -8.943 1.00 86.62 129 GLN A O 1
ATOM 986 N N . ALA A 1 130 ? 12.587 4.503 -9.094 1.00 90.12 130 ALA A N 1
ATOM 987 C CA . ALA A 1 130 ? 12.849 4.934 -7.726 1.00 90.12 130 ALA A CA 1
ATOM 988 C C . ALA A 1 130 ? 12.505 6.417 -7.509 1.00 90.12 130 ALA A C 1
ATOM 990 O O . ALA A 1 130 ? 11.863 6.758 -6.518 1.00 90.12 130 ALA A O 1
ATOM 991 N N . ALA A 1 131 ? 12.867 7.313 -8.435 1.00 87.88 131 ALA A N 1
ATOM 992 C CA . ALA A 1 131 ? 12.447 8.721 -8.366 1.00 87.88 131 ALA A CA 1
ATOM 993 C C . ALA A 1 131 ? 10.922 8.880 -8.456 1.00 87.88 131 ALA A C 1
ATOM 995 O O . ALA A 1 131 ? 10.333 9.771 -7.830 1.00 87.88 131 ALA A O 1
ATOM 996 N N . MET A 1 132 ? 10.270 8.029 -9.245 1.00 88.56 132 MET A N 1
ATOM 997 C CA . MET A 1 132 ? 8.819 8.042 -9.341 1.00 88.56 132 MET A CA 1
ATOM 998 C C . MET A 1 132 ? 8.154 7.559 -8.051 1.00 88.56 132 MET A C 1
ATOM 1000 O O . MET A 1 132 ? 7.238 8.225 -7.583 1.00 88.56 132 MET A O 1
ATOM 1004 N N . TYR A 1 133 ? 8.637 6.481 -7.430 1.00 93.50 133 TYR A N 1
ATOM 1005 C CA . TYR A 1 133 ? 8.163 6.047 -6.113 1.00 93.50 133 TYR A CA 1
ATOM 1006 C C . TYR A 1 133 ? 8.369 7.128 -5.051 1.00 93.50 133 TYR A C 1
ATOM 1008 O O . TYR A 1 133 ? 7.459 7.387 -4.258 1.00 93.50 133 TYR A O 1
ATOM 1016 N N . ASP A 1 134 ? 9.519 7.810 -5.059 1.00 93.56 134 ASP A N 1
ATOM 1017 C CA . ASP A 1 134 ? 9.762 8.924 -4.145 1.00 93.56 134 ASP A CA 1
ATOM 1018 C C . ASP A 1 134 ? 8.663 9.988 -4.274 1.00 93.56 134 ASP A C 1
ATOM 1020 O O . ASP A 1 134 ? 7.993 10.326 -3.304 1.00 93.56 134 ASP A O 1
ATOM 1024 N N . SER A 1 135 ? 8.424 10.477 -5.490 1.00 89.56 135 SER A N 1
ATOM 1025 C CA . SER A 1 135 ? 7.498 11.591 -5.729 1.00 89.56 135 SER A CA 1
ATOM 1026 C C . SER A 1 135 ? 6.014 11.204 -5.679 1.00 89.56 135 SER A C 1
ATOM 1028 O O . SER A 1 135 ? 5.210 11.924 -5.086 1.00 89.56 135 SER A O 1
ATOM 1030 N N . GLN A 1 136 ? 5.631 10.079 -6.283 1.00 91.31 136 GLN A N 1
ATOM 1031 C CA . GLN A 1 136 ? 4.232 9.678 -6.473 1.00 91.31 136 GLN A CA 1
ATOM 1032 C C . GLN A 1 136 ? 3.682 8.845 -5.307 1.00 91.31 136 GLN A C 1
ATOM 1034 O O . GLN A 1 136 ? 2.471 8.801 -5.111 1.00 91.31 136 GLN A O 1
ATOM 1039 N N . PHE A 1 137 ? 4.548 8.245 -4.482 1.00 95.06 137 PHE A N 1
ATOM 1040 C CA . PHE A 1 137 ? 4.132 7.495 -3.296 1.00 95.06 137 PHE A CA 1
ATOM 1041 C C . PHE A 1 137 ? 4.655 8.124 -2.000 1.00 95.06 137 PHE A C 1
ATOM 1043 O O . PHE A 1 137 ? 3.865 8.554 -1.155 1.00 95.06 137 PHE A O 1
ATOM 1050 N N . TYR A 1 138 ? 5.973 8.225 -1.822 1.00 96.25 138 TYR A N 1
ATOM 1051 C CA . TYR A 1 138 ? 6.547 8.622 -0.533 1.00 96.25 138 TYR A CA 1
ATOM 1052 C C . TYR A 1 138 ? 6.280 10.084 -0.156 1.00 96.25 138 TYR A C 1
ATOM 1054 O O . TYR A 1 138 ? 5.903 10.344 0.993 1.00 96.25 138 TYR A O 1
ATOM 1062 N N . GLN A 1 139 ? 6.415 11.019 -1.101 1.00 93.56 139 GLN A N 1
ATOM 1063 C CA . GLN A 1 139 ? 6.051 12.430 -0.923 1.00 93.56 139 GLN A CA 1
ATOM 1064 C C . GLN A 1 139 ? 4.534 12.600 -0.854 1.00 93.56 139 GLN A C 1
ATOM 1066 O O . GLN A 1 139 ? 4.028 13.266 0.049 1.00 93.56 139 GLN A O 1
ATOM 1071 N N . GLN A 1 140 ? 3.803 11.968 -1.780 1.00 93.25 140 GLN A N 1
ATOM 1072 C CA . GLN A 1 140 ? 2.343 12.060 -1.870 1.00 93.25 140 GLN A CA 1
ATOM 1073 C C . GLN A 1 140 ? 1.657 11.666 -0.559 1.00 93.25 140 GLN A C 1
ATOM 1075 O O . GLN A 1 140 ? 0.791 12.391 -0.069 1.00 93.25 140 GLN A O 1
ATOM 1080 N N . TYR A 1 141 ? 2.080 10.555 0.041 1.00 95.88 141 TYR A N 1
ATOM 1081 C CA . TYR A 1 141 ? 1.530 10.042 1.292 1.00 95.88 141 TYR A CA 1
ATOM 1082 C C . TYR A 1 141 ? 2.389 10.403 2.510 1.00 95.88 141 TYR A C 1
ATOM 1084 O O . TYR A 1 141 ? 2.305 9.721 3.533 1.00 95.88 141 TYR A O 1
ATOM 1092 N N . ALA A 1 142 ? 3.219 11.451 2.449 1.00 94.50 142 ALA A N 1
ATOM 1093 C CA . ALA A 1 142 ? 4.155 11.755 3.533 1.00 94.50 142 ALA A CA 1
ATOM 1094 C C . ALA A 1 142 ? 3.479 12.063 4.873 1.00 94.50 142 ALA A C 1
ATOM 1096 O O . ALA A 1 142 ? 3.997 11.686 5.922 1.00 94.50 142 ALA A O 1
ATOM 1097 N N . SER A 1 143 ? 2.305 12.695 4.833 1.00 94.06 143 SER A N 1
ATOM 1098 C CA . SER A 1 143 ? 1.516 13.023 6.021 1.00 94.06 143 SER A CA 1
ATOM 1099 C C . SER A 1 143 ? 0.481 11.964 6.401 1.00 94.06 143 SER A C 1
ATOM 1101 O O . SER A 1 143 ? -0.177 12.136 7.418 1.00 94.06 143 SER A O 1
ATOM 1103 N N . TYR A 1 144 ? 0.291 10.902 5.609 1.00 97.38 144 TYR A N 1
ATOM 1104 C CA . TYR A 1 144 ? -0.720 9.884 5.906 1.00 97.38 144 TYR A CA 1
ATOM 1105 C C . TYR A 1 144 ? -0.258 8.977 7.058 1.00 97.38 144 TYR A C 1
ATOM 1107 O O . TYR A 1 144 ? 0.746 8.289 6.959 1.00 97.38 144 TYR A O 1
ATOM 1115 N N . GLU A 1 145 ? -0.964 8.933 8.176 1.00 96.00 145 GLU A N 1
ATOM 1116 C CA . GLU A 1 145 ? -0.432 8.329 9.409 1.00 96.00 145 GLU A CA 1
ATOM 1117 C C . GLU A 1 145 ? -0.749 6.841 9.573 1.00 96.00 145 GLU A C 1
ATOM 1119 O O . GLU A 1 145 ? -0.390 6.243 10.586 1.00 96.00 145 GLU A O 1
ATOM 1124 N N . ARG A 1 146 ? -1.458 6.232 8.619 1.00 97.62 146 ARG A N 1
ATOM 1125 C CA . ARG A 1 146 ? -1.805 4.809 8.678 1.00 97.62 146 ARG A CA 1
ATOM 1126 C C . ARG A 1 146 ? -0.940 3.978 7.742 1.00 97.62 146 ARG A C 1
ATOM 1128 O O . ARG A 1 146 ? -0.315 4.489 6.805 1.00 97.62 146 ARG A O 1
ATOM 1135 N N . GLU A 1 147 ? -0.924 2.679 8.015 1.00 98.00 147 GLU A N 1
ATOM 1136 C CA . GLU A 1 147 ? -0.283 1.699 7.148 1.00 98.00 147 GLU A CA 1
ATOM 1137 C C . GLU A 1 147 ? -0.966 1.663 5.778 1.00 98.00 147 GLU A C 1
ATOM 1139 O O . GLU A 1 147 ? -2.170 1.915 5.662 1.00 98.00 147 GL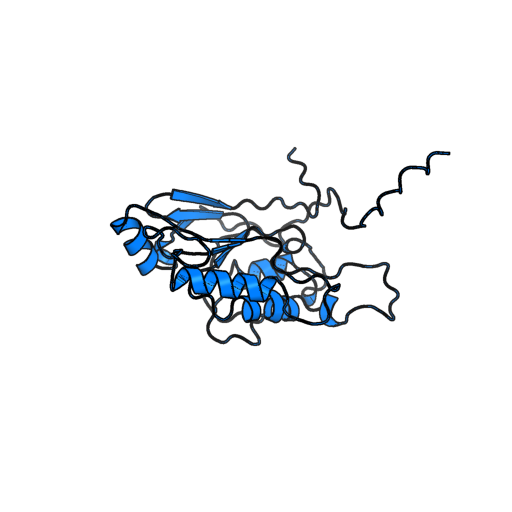U A O 1
ATOM 1144 N N . ILE A 1 148 ? -0.181 1.385 4.737 1.00 98.50 148 ILE A N 1
ATOM 1145 C CA . ILE A 1 148 ? -0.661 1.309 3.357 1.00 98.50 148 ILE A CA 1
ATOM 1146 C C . ILE A 1 148 ? -0.357 -0.091 2.838 1.00 98.50 148 ILE A C 1
ATOM 1148 O O . ILE A 1 148 ? 0.797 -0.404 2.576 1.00 98.50 148 ILE A O 1
ATOM 1152 N N . PHE A 1 149 ? -1.383 -0.921 2.694 1.00 98.44 149 PHE A N 1
ATOM 1153 C CA . PHE A 1 149 ? -1.281 -2.198 1.985 1.00 98.44 149 PHE A CA 1
ATOM 1154 C C . PHE A 1 149 ? -1.625 -1.982 0.519 1.00 98.44 149 PHE A C 1
ATOM 1156 O O . PHE A 1 149 ? -2.361 -1.054 0.193 1.00 98.44 149 PHE A O 1
ATOM 1163 N N . SER A 1 150 ? -1.132 -2.829 -0.372 1.00 97.88 150 SER A N 1
ATOM 1164 C CA . SER A 1 150 ? -1.351 -2.674 -1.801 1.00 97.88 150 SER A CA 1
ATOM 1165 C C . SER A 1 150 ? -1.364 -4.004 -2.541 1.00 97.88 150 SER A C 1
ATOM 1167 O O . SER A 1 150 ? -0.720 -4.957 -2.120 1.00 97.88 150 SER A O 1
ATOM 1169 N N . ILE A 1 151 ? -2.059 -4.040 -3.671 1.00 96.94 151 ILE A N 1
ATOM 1170 C CA . ILE A 1 151 ? -1.816 -4.973 -4.780 1.00 96.94 151 ILE A CA 1
ATOM 1171 C C . ILE A 1 151 ? -1.197 -4.191 -5.943 1.00 96.94 151 ILE A C 1
ATOM 1173 O O . ILE A 1 151 ? -1.466 -2.989 -6.038 1.00 96.94 151 ILE A O 1
ATOM 1177 N N . PRO A 1 152 ? -0.366 -4.805 -6.798 1.00 93.31 152 PRO A N 1
ATOM 1178 C CA . PRO A 1 152 ? 0.159 -4.103 -7.957 1.00 93.31 152 PRO A CA 1
ATOM 1179 C C . PRO A 1 152 ? -0.943 -3.907 -9.009 1.00 93.31 152 PRO A C 1
ATOM 1181 O O . PRO A 1 152 ? -1.807 -4.763 -9.202 1.00 93.31 152 PRO A O 1
ATOM 1184 N N . GLY A 1 153 ? -0.914 -2.758 -9.676 1.00 89.38 153 GLY A N 1
ATOM 1185 C CA . GLY A 1 153 ? -1.659 -2.515 -10.905 1.00 89.38 153 GLY A CA 1
ATOM 1186 C C . GLY A 1 153 ? -0.808 -2.833 -12.125 1.00 89.38 153 GLY A C 1
ATOM 1187 O O . GLY A 1 153 ? 0.351 -3.249 -12.026 1.00 89.38 153 GLY A O 1
ATOM 1188 N N . ASN A 1 154 ? -1.360 -2.598 -13.306 1.00 83.19 154 ASN A N 1
ATOM 1189 C CA . ASN A 1 154 ? -0.648 -2.901 -14.531 1.00 83.19 154 ASN A CA 1
ATOM 1190 C C . ASN A 1 154 ? 0.586 -2.017 -14.753 1.00 83.19 154 ASN A C 1
ATOM 1192 O O . ASN A 1 154 ? 1.565 -2.482 -15.338 1.00 83.19 154 ASN A O 1
ATOM 1196 N N . HIS A 1 155 ? 0.575 -0.769 -14.274 1.00 83.94 155 HIS A N 1
ATOM 1197 C CA . HIS A 1 155 ? 1.764 0.083 -14.318 1.00 83.94 155 HIS A CA 1
ATOM 1198 C C . HIS A 1 155 ? 2.853 -0.384 -13.343 1.00 83.94 155 HIS A C 1
ATOM 1200 O O . HIS A 1 155 ? 4.040 -0.238 -13.641 1.00 83.94 155 HIS A O 1
ATOM 1206 N N . ASP A 1 156 ? 2.459 -1.005 -12.228 1.00 89.12 156 ASP A N 1
ATOM 1207 C CA . ASP A 1 156 ? 3.382 -1.535 -11.224 1.00 89.12 156 ASP A CA 1
ATOM 1208 C C . ASP A 1 156 ? 3.973 -2.892 -11.644 1.00 89.12 156 ASP A C 1
ATOM 1210 O O . ASP A 1 156 ? 5.055 -3.250 -11.196 1.00 89.12 156 ASP A O 1
ATOM 1214 N N . CYS A 1 157 ? 3.304 -3.653 -12.517 1.00 84.62 157 CYS A N 1
ATOM 1215 C CA . CYS A 1 157 ? 3.746 -4.993 -12.922 1.00 84.62 157 CYS A CA 1
ATOM 1216 C C . CYS A 1 157 ? 4.744 -5.018 -14.087 1.00 84.62 157 CYS A C 1
ATOM 1218 O O . CYS A 1 157 ? 5.244 -6.088 -14.423 1.00 84.62 157 CYS A O 1
ATOM 1220 N N . LYS A 1 158 ? 5.079 -3.883 -14.711 1.00 80.25 158 LYS A N 1
ATOM 1221 C CA . LYS A 1 158 ? 5.915 -3.868 -15.926 1.00 80.25 158 LYS A CA 1
ATOM 1222 C C . LYS A 1 158 ? 7.353 -4.297 -15.648 1.00 80.25 158 LYS A C 1
ATOM 1224 O O . LYS A 1 158 ? 8.087 -3.621 -14.927 1.00 80.25 158 LYS A O 1
ATOM 1229 N N . PHE A 1 159 ? 7.790 -5.387 -16.275 1.00 81.75 159 PHE A N 1
ATOM 1230 C CA . PHE A 1 159 ? 9.159 -5.885 -16.147 1.00 81.75 159 PHE A CA 1
ATOM 1231 C C . PHE A 1 159 ? 10.105 -5.229 -17.156 1.00 81.75 159 PHE A C 1
ATOM 1233 O O . PHE A 1 159 ? 9.773 -5.024 -18.323 1.00 81.75 159 PHE A O 1
ATOM 1240 N N . SER A 1 160 ? 11.335 -4.960 -16.722 1.00 79.19 160 SER A N 1
ATOM 1241 C CA . SER A 1 160 ? 12.416 -4.492 -17.587 1.00 79.19 160 SER A CA 1
ATOM 1242 C C . SER A 1 160 ? 13.735 -5.150 -17.197 1.00 79.19 160 SER A C 1
ATOM 1244 O O . SER A 1 160 ? 14.068 -5.264 -16.024 1.00 79.19 160 SER A O 1
ATOM 1246 N N . LYS A 1 161 ? 14.557 -5.504 -18.195 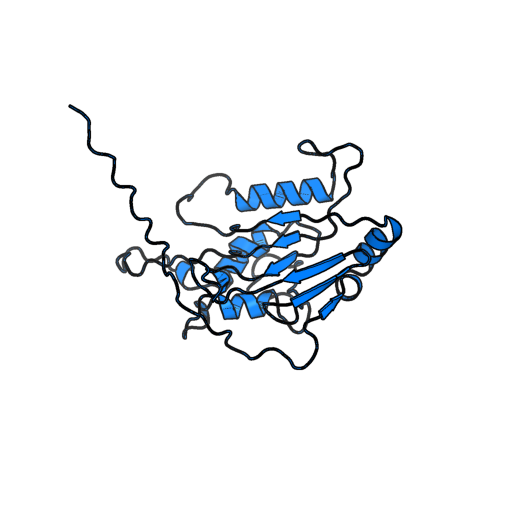1.00 77.56 161 LYS A N 1
ATOM 1247 C CA . LYS A 1 161 ? 15.936 -5.973 -17.958 1.00 77.56 161 LYS A CA 1
ATOM 1248 C C . LYS A 1 161 ? 16.846 -4.884 -17.383 1.00 77.56 161 LYS A C 1
ATOM 1250 O O . LYS A 1 161 ? 17.873 -5.206 -16.796 1.00 77.56 161 LYS A O 1
ATOM 1255 N N . ASN A 1 162 ? 16.503 -3.610 -17.587 1.00 82.38 162 ASN A N 1
ATOM 1256 C CA . ASN A 1 162 ? 17.115 -2.516 -16.844 1.00 82.38 162 ASN A CA 1
ATOM 1257 C C . ASN A 1 162 ? 16.347 -2.349 -15.516 1.00 82.38 162 ASN A C 1
ATOM 1259 O O . ASN A 1 162 ? 15.182 -1.936 -15.585 1.00 82.38 162 ASN A O 1
ATOM 1263 N N . PRO A 1 163 ? 16.967 -2.643 -14.357 1.00 79.62 163 PRO A N 1
ATOM 1264 C CA . PRO A 1 163 ? 16.294 -2.634 -13.059 1.00 79.62 163 PRO A CA 1
ATOM 1265 C C . PRO A 1 163 ? 15.714 -1.264 -12.694 1.00 79.62 163 PRO A C 1
ATOM 1267 O O . PRO A 1 163 ? 14.612 -1.216 -12.170 1.00 79.62 163 PRO A O 1
ATOM 1270 N N . GLU A 1 164 ? 16.364 -0.157 -13.078 1.00 82.81 164 GLU A N 1
ATOM 1271 C CA . GLU A 1 164 ? 15.865 1.210 -12.819 1.00 82.81 164 GLU A CA 1
ATOM 1272 C C . GLU A 1 164 ? 14.509 1.494 -13.488 1.00 82.81 164 GLU A C 1
ATOM 1274 O O . GLU A 1 164 ? 13.811 2.442 -13.138 1.00 82.81 164 GLU A O 1
ATOM 1279 N N . ARG A 1 165 ? 14.133 0.673 -14.476 1.00 79.75 165 ARG A N 1
ATOM 1280 C CA . ARG A 1 165 ? 12.899 0.803 -15.261 1.00 79.75 165 ARG A CA 1
ATOM 1281 C C . ARG A 1 165 ? 11.868 -0.284 -14.954 1.00 79.75 165 ARG A C 1
ATOM 1283 O O . ARG A 1 165 ? 10.824 -0.299 -15.603 1.00 79.75 165 ARG A O 1
ATOM 1290 N N . SER A 1 166 ? 12.184 -1.222 -14.061 1.00 85.62 166 SER A N 1
ATOM 1291 C CA . SER A 1 166 ? 11.364 -2.406 -13.785 1.00 85.62 166 SER A CA 1
ATOM 1292 C C . SER A 1 166 ? 10.355 -2.100 -12.680 1.00 85.62 166 SER A C 1
ATOM 1294 O O . SER A 1 166 ? 10.699 -2.129 -11.501 1.00 85.62 166 SER A O 1
ATOM 1296 N N . GLY A 1 167 ? 9.110 -1.797 -13.051 1.00 88.25 167 GLY A N 1
ATOM 1297 C CA . GLY A 1 167 ? 8.044 -1.473 -12.098 1.00 88.25 167 GLY A CA 1
ATOM 1298 C C . GLY A 1 167 ? 7.873 -2.566 -11.044 1.00 88.25 167 GLY A C 1
ATOM 1299 O O . GLY A 1 167 ? 7.878 -2.272 -9.849 1.00 88.25 167 GLY A O 1
ATOM 1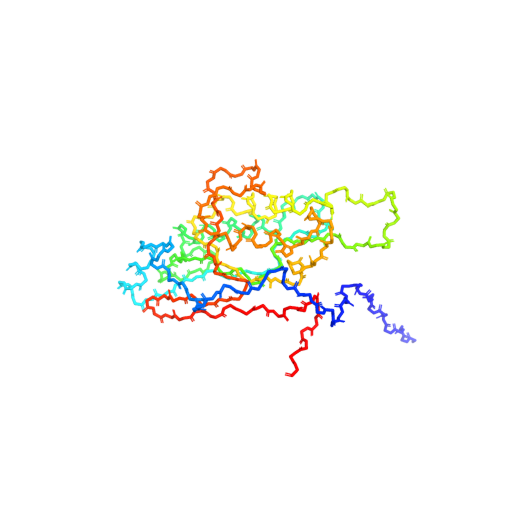300 N N . ILE A 1 168 ? 7.861 -3.835 -11.470 1.00 90.06 168 ILE A N 1
ATOM 1301 C CA . ILE A 1 168 ? 7.628 -4.961 -10.555 1.00 90.06 168 ILE A CA 1
ATOM 1302 C C . ILE A 1 168 ? 8.753 -5.118 -9.529 1.00 90.06 168 ILE A C 1
ATOM 1304 O O . ILE A 1 168 ? 8.494 -5.442 -8.371 1.00 90.06 168 ILE A O 1
ATOM 1308 N N . ASP A 1 169 ? 10.006 -4.846 -9.905 1.00 92.19 169 ASP A N 1
ATOM 1309 C CA . ASP A 1 169 ? 11.120 -4.899 -8.955 1.00 92.19 169 ASP A CA 1
ATOM 1310 C C . ASP A 1 169 ? 10.997 -3.801 -7.893 1.00 92.19 169 ASP A C 1
ATOM 1312 O O . ASP A 1 169 ? 11.212 -4.064 -6.708 1.00 92.19 169 ASP A O 1
ATOM 1316 N N . HIS A 1 170 ? 10.590 -2.595 -8.291 1.00 94.38 170 HIS A N 1
ATOM 1317 C CA . HIS A 1 170 ? 10.368 -1.489 -7.363 1.00 94.38 170 HIS A CA 1
ATOM 1318 C C . HIS A 1 170 ? 9.126 -1.711 -6.487 1.00 94.38 170 HIS A C 1
ATOM 1320 O O . HIS A 1 170 ? 9.176 -1.452 -5.283 1.00 94.38 170 HIS A O 1
ATOM 1326 N N . TYR A 1 171 ? 8.050 -2.296 -7.015 1.00 95.81 171 TYR A N 1
ATOM 1327 C CA . TYR A 1 171 ? 6.920 -2.736 -6.195 1.00 95.81 171 TYR A CA 1
ATOM 1328 C C . TYR A 1 171 ? 7.375 -3.725 -5.113 1.00 95.81 171 TYR A C 1
ATOM 1330 O O . TYR A 1 171 ? 7.095 -3.529 -3.927 1.00 95.81 171 TYR A O 1
ATOM 1338 N N . LEU A 1 172 ? 8.146 -4.749 -5.497 1.00 95.88 172 LEU A N 1
ATOM 1339 C CA . LEU A 1 172 ? 8.670 -5.748 -4.565 1.00 95.88 172 LEU A CA 1
ATOM 1340 C C . LEU A 1 172 ? 9.568 -5.124 -3.488 1.00 95.88 172 LEU A C 1
ATOM 1342 O O . LEU A 1 172 ? 9.477 -5.512 -2.326 1.00 95.88 172 LEU A O 1
ATOM 1346 N N . ILE A 1 173 ? 10.417 -4.156 -3.845 1.00 96.19 173 ILE A N 1
ATOM 1347 C CA . ILE A 1 173 ? 11.288 -3.455 -2.888 1.00 96.19 173 ILE A CA 1
ATOM 1348 C C . ILE A 1 173 ? 10.471 -2.636 -1.879 1.00 96.19 173 ILE A C 1
ATOM 1350 O O . ILE A 1 173 ? 10.818 -2.606 -0.698 1.00 96.19 173 ILE A O 1
ATOM 1354 N N . ASN A 1 174 ? 9.400 -1.973 -2.319 1.00 97.94 174 ASN A N 1
ATOM 1355 C CA . ASN A 1 174 ? 8.652 -1.038 -1.476 1.00 97.94 174 ASN A CA 1
ATOM 1356 C C . ASN A 1 174 ? 7.556 -1.708 -0.637 1.00 97.94 174 ASN A C 1
ATOM 1358 O O . ASN A 1 174 ? 7.337 -1.308 0.513 1.00 97.94 174 ASN A O 1
ATOM 1362 N N . PHE A 1 175 ? 6.882 -2.725 -1.180 1.00 98.19 175 PHE A N 1
ATOM 1363 C CA . PHE A 1 175 ? 5.740 -3.372 -0.531 1.00 98.19 175 PHE A CA 1
ATOM 1364 C C . PHE A 1 175 ? 6.021 -4.777 0.001 1.00 98.19 175 PHE A C 1
ATOM 1366 O O . PHE A 1 175 ? 5.372 -5.189 0.965 1.00 98.19 175 PHE A O 1
ATOM 1373 N N . CYS A 1 176 ? 6.986 -5.490 -0.583 1.00 97.31 176 CYS A N 1
ATOM 1374 C CA . CYS A 1 176 ? 7.304 -6.879 -0.248 1.00 97.31 176 CYS A CA 1
ATOM 1375 C C . CYS A 1 176 ? 8.701 -7.038 0.365 1.00 97.31 176 CYS A C 1
ATOM 1377 O O . CYS A 1 176 ? 9.388 -8.037 0.128 1.00 97.31 176 CYS A O 1
ATOM 1379 N N . ASP A 1 177 ? 9.149 -6.052 1.144 1.00 96.19 177 ASP A N 1
ATOM 1380 C CA . ASP A 1 177 ? 10.425 -6.169 1.836 1.00 96.19 177 ASP A CA 1
ATOM 1381 C C . ASP A 1 177 ? 10.328 -7.227 2.945 1.00 96.19 177 ASP A C 1
ATOM 1383 O O . ASP A 1 177 ? 9.320 -7.392 3.620 1.00 96.19 177 ASP A O 1
ATOM 1387 N N . SER A 1 178 ? 11.426 -7.927 3.187 1.00 93.44 178 SER A N 1
ATOM 1388 C CA . SER A 1 178 ? 11.594 -8.783 4.361 1.00 93.44 178 SER A CA 1
ATOM 1389 C C . SER A 1 178 ? 11.501 -8.026 5.694 1.00 93.44 178 SER A C 1
ATOM 1391 O O . SER A 1 178 ? 11.202 -8.628 6.722 1.00 93.44 178 SER A O 1
ATOM 1393 N N . ASN A 1 179 ? 11.805 -6.722 5.700 1.00 95.06 179 ASN A N 1
ATOM 1394 C CA . ASN A 1 179 ? 11.886 -5.904 6.907 1.00 95.06 179 ASN A CA 1
ATOM 1395 C C . ASN A 1 179 ? 11.331 -4.496 6.676 1.00 95.06 179 ASN A C 1
ATOM 1397 O O . ASN A 1 179 ? 11.568 -3.886 5.636 1.00 95.06 179 ASN A O 1
ATOM 1401 N N . ARG A 1 180 ? 10.694 -3.921 7.706 1.00 95.69 180 ARG A N 1
ATOM 1402 C CA . ARG A 1 180 ? 10.280 -2.509 7.697 1.00 95.69 180 ARG A CA 1
ATOM 1403 C C . ARG A 1 180 ? 11.494 -1.592 7.834 1.00 95.69 180 ARG A C 1
ATOM 1405 O O . ARG A 1 180 ? 12.052 -1.451 8.925 1.00 95.69 180 ARG A O 1
ATOM 1412 N N . ARG A 1 181 ? 11.868 -0.907 6.756 1.00 96.56 181 ARG A N 1
ATOM 1413 C CA . ARG A 1 181 ? 13.001 0.033 6.714 1.00 96.56 181 ARG A CA 1
ATOM 1414 C C . ARG A 1 181 ? 12.732 1.192 5.762 1.00 96.56 181 ARG A C 1
ATOM 1416 O O . ARG A 1 181 ? 11.738 1.186 5.049 1.00 96.56 181 ARG A O 1
ATOM 1423 N N . ILE A 1 182 ? 13.591 2.207 5.767 1.00 97.00 182 ILE A N 1
ATOM 1424 C CA . ILE A 1 182 ? 13.532 3.248 4.735 1.00 97.00 182 ILE A CA 1
ATOM 1425 C C . ILE A 1 182 ? 13.955 2.610 3.411 1.00 97.00 182 ILE A C 1
ATOM 1427 O O . ILE A 1 182 ? 15.022 1.995 3.336 1.00 97.00 182 ILE A O 1
ATOM 1431 N N . SER A 1 183 ? 13.081 2.697 2.409 1.00 97.25 183 SER A N 1
ATOM 1432 C CA . SER A 1 183 ? 13.349 2.178 1.068 1.00 97.25 183 SER A CA 1
ATOM 1433 C C . SER A 1 183 ? 14.470 2.976 0.398 1.00 97.25 183 SER A C 1
ATOM 1435 O O . SER A 1 183 ? 14.530 4.189 0.603 1.00 97.25 183 SER A O 1
ATOM 1437 N N . PRO A 1 184 ? 15.321 2.358 -0.440 1.00 95.12 184 PRO A N 1
ATOM 1438 C CA . PRO A 1 184 ? 16.207 3.112 -1.331 1.00 95.12 184 PRO A CA 1
ATOM 1439 C C . PRO A 1 184 ? 15.450 4.053 -2.290 1.00 95.12 184 PRO A C 1
ATOM 1441 O O . PRO A 1 184 ? 16.019 5.045 -2.745 1.00 95.12 184 PRO A O 1
ATOM 1444 N N . ASP A 1 185 ? 14.170 3.781 -2.556 1.00 95.19 185 ASP A N 1
ATOM 1445 C CA . ASP A 1 185 ? 13.310 4.617 -3.402 1.00 95.19 185 ASP A CA 1
ATOM 1446 C C . ASP A 1 185 ? 12.675 5.773 -2.624 1.00 95.19 185 ASP A C 1
ATOM 1448 O O . ASP A 1 185 ? 12.069 6.663 -3.209 1.00 95.19 185 ASP A O 1
ATOM 1452 N N . ASN A 1 186 ? 12.818 5.781 -1.299 1.00 95.25 186 ASN A N 1
ATOM 1453 C CA . ASN A 1 186 ? 12.346 6.857 -0.448 1.00 95.25 186 ASN A CA 1
ATOM 1454 C C . ASN A 1 186 ? 13.481 7.856 -0.185 1.00 95.25 186 ASN A C 1
ATOM 1456 O O . ASN A 1 186 ? 14.264 7.710 0.756 1.00 95.25 186 ASN A O 1
ATOM 1460 N N . ARG A 1 187 ? 13.583 8.869 -1.045 1.00 91.94 187 ARG A N 1
ATOM 1461 C CA . ARG A 1 187 ? 14.654 9.880 -1.040 1.00 91.94 187 ARG A CA 1
ATOM 1462 C C . ARG A 1 187 ? 14.273 11.137 -0.253 1.00 91.94 187 ARG A C 1
ATOM 1464 O O . ARG A 1 187 ? 15.151 11.904 0.136 1.00 91.94 187 ARG A O 1
ATOM 1471 N N . SER A 1 188 ? 12.982 11.356 -0.024 1.00 87.25 188 SER A N 1
ATOM 1472 C CA . SER A 1 188 ? 12.424 12.612 0.496 1.00 87.25 188 SER A CA 1
ATOM 1473 C C . SER A 1 188 ? 11.680 12.479 1.827 1.00 87.25 188 SER A C 1
ATOM 1475 O O . SER A 1 188 ? 11.558 13.463 2.558 1.00 87.25 188 SER A O 1
ATOM 1477 N N . ASN A 1 189 ? 11.188 11.287 2.169 1.00 85.12 189 ASN A N 1
ATOM 1478 C CA . ASN A 1 189 ? 10.417 11.036 3.380 1.00 85.12 189 ASN A CA 1
ATOM 1479 C C . ASN A 1 189 ? 11.217 10.145 4.340 1.00 85.12 189 ASN A C 1
ATOM 1481 O O . ASN A 1 189 ? 11.497 8.987 4.075 1.00 85.12 189 ASN A O 1
ATOM 1485 N N . THR A 1 190 ? 11.561 10.640 5.522 1.00 82.69 190 THR A N 1
ATOM 148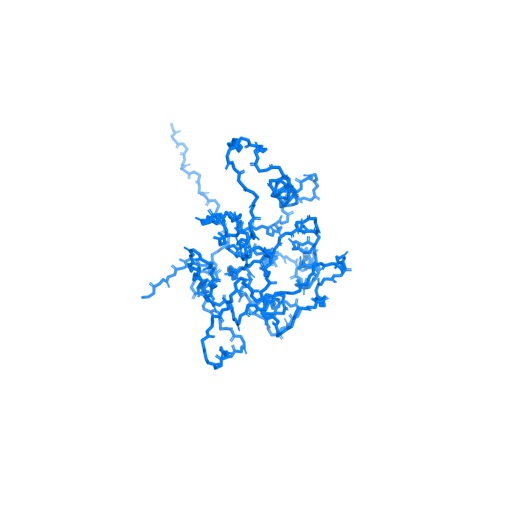6 C CA . THR A 1 190 ? 12.409 9.878 6.455 1.00 82.69 190 THR A CA 1
ATOM 1487 C C . THR A 1 190 ? 11.633 9.013 7.450 1.00 82.69 190 THR A C 1
ATOM 1489 O O . THR A 1 190 ? 12.249 8.362 8.295 1.00 82.69 190 THR A O 1
ATOM 1492 N N . THR A 1 191 ? 10.298 8.978 7.379 1.00 90.56 191 THR A N 1
ATOM 1493 C CA . THR A 1 191 ? 9.445 8.312 8.378 1.00 90.56 191 THR A CA 1
ATOM 1494 C C . THR A 1 191 ? 8.694 7.105 7.824 1.00 90.56 191 THR A C 1
ATOM 1496 O O . THR A 1 191 ? 8.625 6.079 8.508 1.00 90.56 191 THR A O 1
ATOM 1499 N N . ARG A 1 192 ? 8.163 7.172 6.593 1.00 95.12 192 ARG A N 1
ATOM 1500 C CA . ARG A 1 192 ? 7.453 6.039 5.982 1.00 95.12 192 ARG A CA 1
ATOM 1501 C C . ARG A 1 192 ? 8.435 4.937 5.595 1.00 95.12 192 ARG A C 1
ATOM 1503 O O . ARG A 1 192 ? 9.333 5.126 4.776 1.00 95.12 192 ARG A O 1
ATOM 1510 N N . LYS A 1 193 ? 8.222 3.758 6.169 1.00 96.69 193 LYS A N 1
ATOM 1511 C CA . LYS A 1 193 ? 8.993 2.547 5.881 1.00 96.69 193 LYS A CA 1
ATOM 1512 C C . LYS A 1 193 ? 8.327 1.712 4.790 1.00 96.69 193 LYS A C 1
ATOM 1514 O O . LYS A 1 193 ? 7.141 1.880 4.516 1.00 96.69 193 LYS A O 1
ATOM 1519 N N . THR A 1 194 ? 9.099 0.804 4.209 1.00 98.00 194 THR A N 1
ATOM 1520 C CA . THR A 1 194 ? 8.610 -0.312 3.400 1.00 98.00 194 THR A CA 1
ATOM 1521 C C . THR A 1 194 ? 7.559 -1.128 4.149 1.00 98.00 194 THR A C 1
ATOM 1523 O O . THR A 1 194 ? 7.534 -1.174 5.392 1.00 98.00 194 THR A O 1
ATOM 1526 N N . MET A 1 195 ? 6.707 -1.795 3.375 1.00 98.19 195 MET A N 1
ATOM 1527 C CA . MET A 1 195 ? 5.819 -2.834 3.882 1.00 98.19 195 MET A CA 1
ATOM 1528 C C . MET A 1 195 ? 6.470 -4.207 3.762 1.00 98.19 195 MET A C 1
ATOM 1530 O O . MET A 1 195 ? 7.490 -4.382 3.097 1.00 98.19 195 MET A O 1
ATOM 1534 N N . VAL A 1 196 ? 5.862 -5.165 4.456 1.00 97.38 196 VAL A N 1
ATOM 1535 C CA . VAL A 1 196 ? 6.323 -6.554 4.539 1.00 97.38 196 VAL A CA 1
ATOM 1536 C C . VAL A 1 196 ? 5.259 -7.519 4.023 1.00 97.38 196 VAL A C 1
ATOM 1538 O O . VAL A 1 196 ? 5.029 -8.582 4.597 1.00 97.38 196 VAL A O 1
ATOM 1541 N N . GLN A 1 197 ? 4.548 -7.123 2.964 1.00 97.56 197 GLN A N 1
ATOM 1542 C CA . GLN A 1 197 ? 3.618 -8.027 2.296 1.00 97.56 197 GLN A CA 1
ATOM 1543 C C . GLN A 1 197 ? 4.403 -9.245 1.805 1.00 97.56 197 GLN A C 1
ATOM 1545 O O . GLN A 1 197 ? 5.477 -9.083 1.228 1.00 97.56 197 GLN A O 1
ATOM 1550 N N . PRO A 1 198 ? 3.899 -10.467 2.010 1.00 96.81 198 PRO A N 1
ATOM 1551 C CA . PRO A 1 198 ? 4.691 -11.663 1.745 1.00 96.81 198 PRO A CA 1
ATOM 1552 C C . PRO A 1 198 ? 5.027 -11.825 0.257 1.00 96.81 198 PRO A C 1
ATOM 1554 O O . PRO A 1 198 ? 6.041 -12.432 -0.087 1.00 96.81 198 PRO A O 1
ATOM 1557 N N . TYR A 1 199 ? 4.176 -11.291 -0.621 1.00 96.88 199 TYR A N 1
ATOM 1558 C CA . TYR A 1 199 ? 4.316 -11.334 -2.072 1.00 96.88 199 TYR A CA 1
ATOM 1559 C C . TYR A 1 199 ? 3.338 -10.320 -2.715 1.00 96.88 199 TYR A C 1
ATOM 1561 O O . TYR A 1 199 ? 2.557 -9.729 -1.966 1.00 96.88 199 TYR A O 1
ATOM 1569 N N . PRO A 1 200 ? 3.344 -10.066 -4.042 1.00 95.50 200 PRO A N 1
ATOM 1570 C CA . PRO A 1 200 ? 2.379 -9.154 -4.678 1.00 95.50 200 PRO A CA 1
ATOM 1571 C C . PRO A 1 200 ? 0.908 -9.570 -4.556 1.00 95.50 200 PRO A C 1
ATOM 1573 O O . PRO A 1 200 ? 0.023 -8.718 -4.571 1.00 95.50 200 PRO A O 1
ATOM 1576 N N . TYR A 1 201 ? 0.655 -10.859 -4.338 1.00 95.19 201 TYR A N 1
ATOM 1577 C CA . TYR A 1 201 ? -0.623 -11.387 -3.871 1.00 95.19 201 TYR A CA 1
ATOM 1578 C C . TYR A 1 201 ? -0.471 -11.978 -2.470 1.00 95.19 201 TYR A C 1
ATOM 1580 O O . TYR A 1 201 ? 0.562 -12.550 -2.119 1.00 95.19 201 TYR A O 1
ATOM 1588 N N . TRP A 1 202 ? -1.490 -11.804 -1.639 1.00 97.75 202 TRP A N 1
ATOM 1589 C CA . TRP A 1 202 ? -1.387 -12.054 -0.205 1.00 97.75 202 TRP A CA 1
ATOM 1590 C C . TRP A 1 202 ? -2.760 -12.151 0.455 1.00 97.75 202 TRP A C 1
ATOM 1592 O O . TRP A 1 202 ? -3.781 -11.765 -0.109 1.00 97.75 202 TRP A O 1
ATOM 1602 N N . THR A 1 203 ? -2.787 -12.639 1.693 1.00 98.38 203 THR A N 1
ATOM 1603 C CA . THR A 1 203 ? -3.944 -12.546 2.587 1.00 98.38 203 THR A CA 1
ATOM 1604 C C . THR A 1 203 ? -3.578 -11.748 3.835 1.00 98.38 203 THR A C 1
ATOM 1606 O O . THR A 1 203 ? -2.605 -12.064 4.516 1.00 98.38 203 THR A O 1
ATOM 1609 N N . LEU A 1 204 ? -4.362 -10.719 4.152 1.00 98.62 204 LEU A N 1
ATOM 1610 C CA . LEU A 1 204 ? -4.275 -9.983 5.410 1.00 98.62 204 LEU A CA 1
ATOM 1611 C C . LEU A 1 204 ? -5.405 -10.436 6.326 1.00 98.62 204 LEU A C 1
ATOM 1613 O O . LEU A 1 204 ? -6.584 -10.274 6.008 1.00 98.62 204 LEU A O 1
ATOM 1617 N N . GLU A 1 205 ? -5.040 -10.939 7.494 1.00 98.62 205 GLU A N 1
ATOM 1618 C CA . GLU A 1 205 ? -5.976 -11.204 8.577 1.00 98.62 205 GLU A CA 1
ATOM 1619 C C . GLU A 1 205 ? -6.127 -9.969 9.474 1.00 98.62 205 GLU A C 1
ATOM 1621 O O . GLU A 1 205 ? -5.150 -9.402 9.979 1.00 98.62 205 GLU A O 1
ATOM 1626 N N . THR A 1 206 ? -7.373 -9.581 9.729 1.00 98.62 206 THR A N 1
ATOM 1627 C CA . THR A 1 206 ? -7.750 -8.586 10.738 1.00 98.62 206 THR A CA 1
ATOM 1628 C C . THR A 1 206 ? -8.706 -9.229 11.753 1.00 98.62 206 THR A C 1
ATOM 1630 O O . THR A 1 206 ? -9.252 -10.297 11.484 1.00 98.62 206 THR A O 1
ATOM 1633 N N . PRO A 1 207 ? -8.979 -8.597 12.910 1.00 98.44 207 PRO A N 1
ATOM 1634 C CA . PRO A 1 207 ? -9.867 -9.184 13.917 1.00 98.44 207 PRO A CA 1
ATOM 1635 C C . PRO A 1 207 ? -11.298 -9.494 13.452 1.00 98.44 207 PRO A C 1
ATOM 1637 O O . PRO A 1 207 ? -11.966 -10.292 14.104 1.00 98.44 207 PRO A O 1
ATOM 1640 N N . VAL A 1 208 ? -11.785 -8.838 12.392 1.00 98.12 208 VAL A N 1
ATOM 1641 C CA . VAL A 1 208 ? -13.190 -8.934 11.946 1.00 98.12 208 VAL A CA 1
ATOM 1642 C C . VAL A 1 208 ? -13.347 -9.256 10.454 1.00 98.12 208 VAL A C 1
ATOM 1644 O O . VAL A 1 208 ? -14.467 -9.456 9.997 1.00 98.12 208 VAL A O 1
ATOM 1647 N N . ALA A 1 209 ? -12.254 -9.297 9.684 1.00 98.00 209 ALA A N 1
ATOM 1648 C CA . ALA A 1 209 ? -12.276 -9.544 8.241 1.00 98.00 209 ALA A CA 1
ATOM 1649 C C . ALA A 1 209 ? -10.938 -10.098 7.726 1.00 98.00 209 ALA A C 1
ATOM 1651 O O . ALA A 1 209 ? -9.876 -9.772 8.263 1.00 98.00 209 ALA A O 1
ATOM 1652 N N . TYR A 1 210 ? -10.997 -10.858 6.633 1.00 98.19 210 TYR A N 1
ATOM 1653 C CA . TYR A 1 210 ? -9.839 -11.211 5.813 1.00 98.19 210 TYR A CA 1
ATOM 1654 C C . TYR A 1 210 ? -9.865 -10.402 4.520 1.00 98.19 210 TYR A C 1
ATOM 1656 O O . TYR A 1 210 ? -10.924 -10.231 3.916 1.00 98.19 210 TYR A O 1
ATOM 1664 N N . PHE A 1 211 ? -8.699 -9.940 4.083 1.00 98.31 211 PHE A N 1
ATOM 1665 C CA . PHE A 1 211 ? -8.512 -9.297 2.787 1.00 98.31 211 PHE A CA 1
ATOM 1666 C C . PHE A 1 211 ? -7.633 -10.194 1.936 1.00 98.31 211 PHE A C 1
ATOM 1668 O O . PHE A 1 211 ? -6.557 -10.589 2.379 1.00 98.31 211 PHE A O 1
ATOM 1675 N N . VAL A 1 212 ? -8.082 -10.495 0.722 1.00 97.75 212 VAL A N 1
ATOM 1676 C CA . VAL A 1 212 ? -7.309 -11.260 -0.257 1.00 97.75 212 VAL A CA 1
ATOM 1677 C C . VAL A 1 212 ? -6.886 -10.297 -1.358 1.00 97.75 212 VAL A C 1
ATOM 1679 O O . VAL A 1 212 ? -7.727 -9.787 -2.099 1.00 97.75 212 VAL A O 1
ATOM 1682 N N . GLY A 1 213 ? -5.590 -10.007 -1.414 1.00 96.50 213 GLY A N 1
ATOM 1683 C CA . GLY A 1 213 ? -4.969 -9.244 -2.486 1.00 96.50 213 GLY A CA 1
ATOM 1684 C C . GLY A 1 213 ? -4.550 -10.187 -3.606 1.00 96.50 213 GLY A C 1
ATOM 1685 O O . GLY A 1 213 ? -3.803 -11.134 -3.360 1.00 96.50 213 GLY A O 1
ATOM 1686 N N . LEU A 1 214 ? -5.038 -9.936 -4.817 1.00 92.81 214 LEU A N 1
ATOM 1687 C CA . LEU A 1 214 ? -4.697 -10.699 -6.014 1.00 92.81 214 LEU A CA 1
ATOM 1688 C C . LEU A 1 214 ? -3.883 -9.816 -6.961 1.00 92.81 214 LEU A C 1
ATOM 1690 O O . LEU A 1 214 ? -4.181 -8.633 -7.111 1.00 92.81 214 LEU A O 1
ATOM 1694 N N . ASP A 1 215 ? -2.880 -10.413 -7.595 1.00 88.75 215 ASP A N 1
ATOM 1695 C CA . ASP A 1 215 ? -2.131 -9.827 -8.704 1.00 88.75 215 ASP A CA 1
ATOM 1696 C C . ASP A 1 215 ? -2.649 -10.475 -9.988 1.00 88.75 215 ASP A C 1
ATOM 1698 O O . ASP A 1 215 ? -2.748 -11.699 -10.071 1.00 88.75 215 ASP A O 1
ATOM 1702 N N . THR A 1 216 ? -3.039 -9.650 -10.956 1.00 79.19 216 THR A N 1
ATOM 1703 C CA . THR A 1 216 ? -3.593 -10.136 -12.226 1.00 79.19 216 THR A CA 1
ATOM 1704 C C . THR A 1 216 ? -2.510 -10.610 -13.184 1.00 79.19 216 THR A C 1
ATOM 1706 O O . THR A 1 216 ? -2.833 -11.308 -14.141 1.00 79.19 216 THR A O 1
ATOM 1709 N N . ASN A 1 217 ? -1.248 -10.217 -12.952 1.00 73.75 217 ASN A N 1
ATOM 1710 C CA . ASN A 1 217 ? -0.120 -10.439 -13.858 1.00 73.75 217 ASN A CA 1
ATOM 1711 C C . ASN A 1 217 ? -0.341 -9.921 -15.295 1.00 73.75 217 ASN A C 1
ATOM 1713 O O . ASN A 1 217 ? 0.470 -10.205 -16.181 1.00 73.75 217 ASN A O 1
ATOM 1717 N N . ASP A 1 218 ? -1.396 -9.139 -15.523 1.00 68.75 218 ASP A N 1
ATOM 1718 C CA . ASP A 1 218 ? -1.767 -8.584 -16.816 1.00 68.75 218 ASP A CA 1
ATOM 1719 C C . ASP A 1 218 ? -1.447 -7.091 -16.841 1.00 68.75 218 ASP A C 1
ATOM 1721 O O . ASP A 1 218 ? -1.776 -6.338 -15.920 1.00 68.75 218 ASP A O 1
ATOM 1725 N N . VAL A 1 219 ? -0.788 -6.650 -17.910 1.00 60.50 219 VAL A N 1
ATOM 1726 C CA . VAL A 1 219 ? -0.433 -5.243 -18.078 1.00 60.50 219 VAL A CA 1
ATOM 1727 C C . VAL A 1 219 ? -1.562 -4.399 -18.681 1.00 60.50 219 VAL A C 1
ATOM 1729 O O . VAL A 1 219 ? -1.387 -3.186 -18.741 1.00 60.50 219 VAL A O 1
ATOM 1732 N N . ASN A 1 220 ? -2.686 -4.977 -19.136 1.00 61.72 220 ASN A N 1
ATOM 1733 C CA . ASN A 1 220 ? -3.959 -4.282 -19.401 1.00 61.72 220 ASN A CA 1
ATOM 1734 C C . ASN A 1 220 ? -5.048 -5.261 -19.886 1.00 61.72 220 ASN A C 1
ATOM 1736 O O . ASN A 1 220 ? -4.798 -6.150 -20.691 1.00 61.72 220 ASN A O 1
ATOM 1740 N N . GLY A 1 221 ? -6.310 -4.998 -19.537 1.00 55.03 221 GLY A N 1
ATOM 1741 C CA . GLY A 1 221 ? -7.466 -5.665 -20.157 1.00 55.03 221 GLY A CA 1
ATOM 1742 C C . GLY A 1 221 ? -7.989 -6.910 -19.439 1.00 55.03 221 GLY A C 1
ATOM 1743 O O . GLY A 1 221 ? -9.121 -7.291 -19.722 1.00 55.03 221 GLY A O 1
ATOM 1744 N N . GLY A 1 222 ? -7.239 -7.468 -18.485 1.00 50.94 222 GLY A N 1
ATOM 1745 C CA . GLY A 1 222 ? -7.705 -8.423 -17.480 1.00 50.94 222 GLY A CA 1
ATOM 1746 C C . GLY A 1 222 ? -8.530 -9.566 -18.061 1.00 50.94 222 GLY A C 1
ATOM 1747 O O . GLY A 1 222 ? -9.738 -9.626 -17.834 1.00 50.94 222 GLY A O 1
ATOM 1748 N N . LEU A 1 223 ? -7.901 -10.471 -18.810 1.00 44.84 223 LEU A N 1
ATOM 1749 C CA . LEU A 1 223 ? -8.545 -11.730 -19.187 1.00 44.84 223 LEU A CA 1
ATOM 1750 C C . LEU A 1 223 ? -8.270 -12.773 -18.098 1.00 44.84 223 LEU A C 1
ATOM 1752 O O . LEU A 1 223 ? -7.162 -13.288 -17.996 1.00 44.84 223 LEU A O 1
ATOM 1756 N N . LEU A 1 224 ? -9.285 -13.068 -17.282 1.00 42.50 224 LEU A N 1
ATOM 1757 C CA . LEU A 1 224 ? -9.332 -14.320 -16.525 1.00 42.50 224 LEU A CA 1
ATOM 1758 C C . LEU A 1 224 ? -9.627 -15.437 -17.532 1.00 42.50 224 LEU A C 1
ATOM 1760 O O . LEU A 1 224 ? -10.644 -15.357 -18.228 1.00 42.50 224 LEU A O 1
ATOM 1764 N N . ASP A 1 225 ? -8.730 -16.413 -17.647 1.00 42.81 225 ASP A N 1
ATOM 1765 C CA . ASP A 1 225 ? -8.974 -17.636 -18.415 1.00 42.81 225 ASP A CA 1
ATOM 1766 C C . ASP A 1 225 ? -9.896 -18.620 -17.673 1.00 42.81 225 ASP A C 1
ATOM 1768 O O . ASP A 1 225 ? -9.947 -18.607 -16.420 1.00 42.81 225 ASP A O 1
#